Protein AF-K1ZWP8-F1 (afdb_monomer)

Radius of gyration: 35.49 Å; Cα contacts (8 Å, |Δi|>4): 619; chains: 1; bounding box: 58×88×96 Å

pLDDT: mean 84.74, std 12.47, range [43.47, 98.19]

Nearest PDB structures (foldseek):
  3frn-assembly1_A  TM=2.840E-01  e=8.478E-13  Thermotoga maritima
  3tee-assembly1_A  TM=3.513E-01  e=2.555E-09  Salmonella enterica subsp. enterica serovar Typhimurium
  3vki-assembly1_A  TM=3.046E-01  e=4.201E-10  Salmonella enterica subsp. enterica serovar Typhimurium
  6iwd-assembly1_A-2  TM=8.336E-01  e=4.614E-01  Homo sapiens
  7xc0-assembly1_A  TM=8.499E-01  e=2.000E+00  Homo sapiens

Mean predicted aligned error: 14.15 Å

Secondary structure (DSSP, 8-state):
--HHHHHHHHHHHHHHHHTT-S----EEEEB-SEEEEBTTBEEHHHHB-SSSS-HHHHHHHTT-EETTHHHHSEE-HHHHHHHHHHTT--GGGEEEE-STTPPEEEEE-TTHHHHHHHHHHHHHHHTT--EEEEEE-HHHHHT----TT-EEEEEEEEEETTEEEEEEEEEETTTTEEEEEEEEEEEEEEEEEEEESS-B-TTPEE-STTEEEEEEE--TT--B--SSGGGSSS-EEE-S-B-TT-B-BGGGEE----PPTT-EEEEEEEETTEEEEEEEEEEEEEGGGTEEEEEETTT--EEEEEEEETTEEEEP-

Structure (mmCIF, N/CA/C/O backbone):
data_AF-K1ZWP8-F1
#
_entry.id   AF-K1ZWP8-F1
#
loop_
_atom_site.group_PDB
_atom_site.id
_atom_site.type_symbol
_atom_site.label_atom_id
_atom_site.label_alt_id
_atom_site.label_comp_id
_atom_site.label_asym_id
_atom_site.label_entity_id
_atom_site.label_seq_id
_atom_site.pdbx_PDB_ins_code
_atom_site.Cartn_x
_atom_site.Cartn_y
_atom_site.Cartn_z
_atom_site.occupancy
_atom_site.B_iso_or_equiv
_atom_site.auth_seq_id
_atom_site.auth_comp_id
_atom_site.auth_asym_id
_atom_site.auth_atom_id
_atom_site.pdbx_PDB_model_num
ATOM 1 N N . MET A 1 1 ? 9.336 -67.482 -49.053 1.00 53.41 1 MET A N 1
ATOM 2 C CA . MET A 1 1 ? 9.125 -66.138 -48.463 1.00 53.41 1 MET A CA 1
ATOM 3 C C . MET A 1 1 ? 8.477 -65.268 -49.528 1.00 53.41 1 MET A C 1
ATOM 5 O O . MET A 1 1 ? 9.063 -65.120 -50.588 1.00 53.41 1 MET A O 1
ATOM 9 N N . SER A 1 2 ? 7.227 -64.837 -49.329 1.00 56.38 2 SER A N 1
ATOM 10 C CA . SER A 1 2 ? 6.428 -64.239 -50.408 1.00 56.38 2 SER A CA 1
ATOM 11 C C . SER A 1 2 ? 6.911 -62.831 -50.770 1.00 56.38 2 SER A C 1
ATOM 13 O O . SER A 1 2 ? 7.280 -62.048 -49.893 1.00 56.38 2 SER A O 1
ATOM 15 N N . SER A 1 3 ? 6.871 -62.507 -52.065 1.00 54.97 3 SER A N 1
ATOM 16 C CA . SER A 1 3 ? 7.304 -61.225 -52.646 1.00 54.97 3 SER A CA 1
ATOM 17 C C . SER A 1 3 ? 6.660 -59.993 -51.993 1.00 54.97 3 SER A C 1
ATOM 19 O O . SER A 1 3 ? 7.246 -58.913 -51.999 1.00 54.97 3 SER A O 1
ATOM 21 N N . ARG A 1 4 ? 5.507 -60.154 -51.329 1.00 62.50 4 ARG A N 1
ATOM 22 C CA . ARG A 1 4 ? 4.854 -59.092 -50.546 1.00 62.50 4 ARG A CA 1
ATOM 23 C C . ARG A 1 4 ? 5.653 -58.641 -49.318 1.00 62.50 4 ARG A C 1
ATOM 25 O O . ARG A 1 4 ? 5.632 -57.454 -49.011 1.00 62.50 4 ARG A O 1
ATOM 32 N N . LYS A 1 5 ? 6.387 -59.536 -48.643 1.00 64.19 5 LYS A N 1
ATOM 33 C CA . LYS A 1 5 ? 7.199 -59.157 -47.468 1.00 64.19 5 LYS A CA 1
ATOM 34 C C . LYS A 1 5 ? 8.481 -58.411 -47.852 1.00 64.19 5 LYS A C 1
ATOM 36 O O . LYS A 1 5 ? 8.962 -57.602 -47.072 1.00 64.19 5 LYS A O 1
ATOM 41 N N . MET A 1 6 ? 9.001 -58.638 -49.060 1.00 64.88 6 MET A N 1
ATOM 42 C CA . MET A 1 6 ? 10.207 -57.963 -49.553 1.00 64.88 6 MET A CA 1
ATOM 43 C C . MET A 1 6 ? 9.910 -56.520 -49.990 1.00 64.88 6 MET A C 1
ATOM 45 O O . MET A 1 6 ? 10.675 -55.616 -49.672 1.00 64.88 6 MET A O 1
ATOM 49 N N . ILE A 1 7 ? 8.753 -56.279 -50.620 1.00 72.06 7 ILE A N 1
ATOM 50 C CA . ILE A 1 7 ? 8.327 -54.930 -51.033 1.00 72.06 7 ILE A CA 1
ATOM 51 C C . ILE A 1 7 ? 8.025 -54.038 -49.818 1.00 72.06 7 ILE A C 1
ATOM 53 O O . ILE A 1 7 ? 8.436 -52.883 -49.804 1.00 72.06 7 ILE A O 1
ATOM 57 N N . GLN A 1 8 ? 7.387 -54.566 -48.763 1.00 67.75 8 GLN A N 1
ATOM 58 C CA . GLN A 1 8 ? 7.142 -53.793 -47.534 1.00 67.75 8 GLN A CA 1
ATOM 59 C C . GLN A 1 8 ? 8.433 -53.417 -46.790 1.00 67.75 8 GLN A C 1
ATOM 61 O O . GLN A 1 8 ? 8.507 -52.334 -46.218 1.00 67.75 8 GLN A O 1
ATOM 66 N N . PHE A 1 9 ? 9.461 -54.271 -46.827 1.00 64.19 9 PHE A N 1
ATOM 67 C CA . PHE A 1 9 ? 10.739 -53.991 -46.166 1.00 64.19 9 PHE A CA 1
ATOM 68 C C . PHE A 1 9 ? 11.556 -52.924 -46.914 1.00 64.19 9 PHE A C 1
ATOM 70 O O . PHE A 1 9 ? 12.138 -52.040 -46.290 1.00 64.19 9 PHE A O 1
ATOM 77 N N . VAL A 1 10 ? 11.532 -52.942 -48.253 1.00 63.25 10 VAL A N 1
ATOM 78 C CA . VAL A 1 10 ? 12.191 -51.916 -49.083 1.00 63.25 10 VAL A CA 1
ATOM 79 C C . VAL A 1 10 ? 11.500 -50.552 -48.948 1.00 63.25 10 VAL A C 1
ATOM 81 O O . VAL A 1 10 ? 12.188 -49.540 -48.854 1.00 63.25 10 VAL A O 1
ATOM 84 N N . LEU A 1 11 ? 10.165 -50.515 -48.838 1.00 55.19 11 LEU A N 1
ATOM 85 C CA 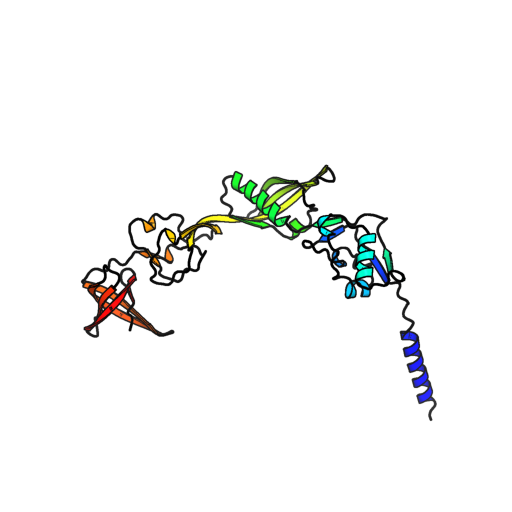. LEU A 1 11 ? 9.407 -49.273 -48.617 1.00 55.19 11 LEU A CA 1
ATOM 86 C C . LEU A 1 11 ? 9.619 -48.679 -47.212 1.00 55.19 11 LEU A C 1
ATOM 88 O O . LEU A 1 11 ? 9.685 -47.460 -47.066 1.00 55.19 11 LEU A O 1
ATOM 92 N N . MET A 1 12 ? 9.783 -49.513 -46.177 1.00 54.09 12 MET A N 1
ATOM 93 C CA . MET A 1 12 ? 10.138 -49.028 -44.835 1.00 54.09 12 MET A CA 1
ATOM 94 C C . MET A 1 12 ? 11.553 -48.445 -44.791 1.00 54.09 12 MET A C 1
ATOM 96 O O . MET A 1 12 ? 11.761 -47.390 -44.195 1.00 54.09 12 MET A O 1
ATOM 100 N N . ILE A 1 13 ? 12.522 -49.094 -45.444 1.00 54.53 13 ILE A N 1
ATOM 101 C CA . ILE A 1 13 ? 13.905 -48.603 -45.476 1.00 54.53 13 ILE A CA 1
ATOM 102 C C . ILE A 1 13 ? 14.013 -47.330 -46.328 1.00 54.53 13 ILE A C 1
ATOM 104 O O . ILE A 1 13 ? 14.728 -46.411 -45.933 1.00 54.53 13 ILE A O 1
ATOM 108 N N . SER A 1 14 ? 13.248 -47.194 -47.421 1.00 50.34 14 SER A N 1
ATOM 109 C CA . SER A 1 14 ? 13.228 -45.940 -48.189 1.00 50.34 14 SER A CA 1
ATOM 110 C C . SER A 1 14 ? 12.611 -44.775 -47.408 1.00 50.34 14 SER A C 1
ATOM 112 O O . SER A 1 14 ? 13.095 -43.654 -47.527 1.00 50.34 14 SER A O 1
ATOM 114 N N . CYS A 1 15 ? 11.607 -45.016 -46.554 1.00 46.59 15 CYS A N 1
ATOM 115 C CA . CYS A 1 15 ? 11.062 -43.973 -45.676 1.00 46.59 15 CYS A CA 1
ATOM 116 C C . CYS A 1 15 ? 12.040 -43.549 -44.567 1.00 46.59 15 CYS A C 1
ATOM 118 O O . CYS A 1 15 ? 12.092 -42.369 -44.233 1.00 46.59 15 CYS A O 1
ATOM 120 N N . ILE A 1 16 ? 12.850 -44.465 -44.024 1.00 50.25 16 ILE A N 1
ATOM 121 C CA . ILE A 1 16 ? 13.831 -44.132 -42.973 1.00 50.25 16 ILE A CA 1
ATOM 122 C C . ILE A 1 16 ? 15.037 -43.369 -43.555 1.00 50.25 16 ILE A C 1
ATOM 124 O O . ILE A 1 16 ? 15.552 -42.448 -42.917 1.00 50.25 16 ILE A O 1
ATOM 128 N N . VAL A 1 17 ? 15.442 -43.682 -44.791 1.00 48.25 17 VAL A N 1
ATOM 129 C CA . VAL A 1 17 ? 16.557 -43.001 -45.478 1.00 48.25 17 VAL A CA 1
ATOM 130 C C . VAL A 1 17 ? 16.138 -41.648 -46.074 1.00 48.25 17 VAL A C 1
ATOM 132 O O . VAL A 1 17 ?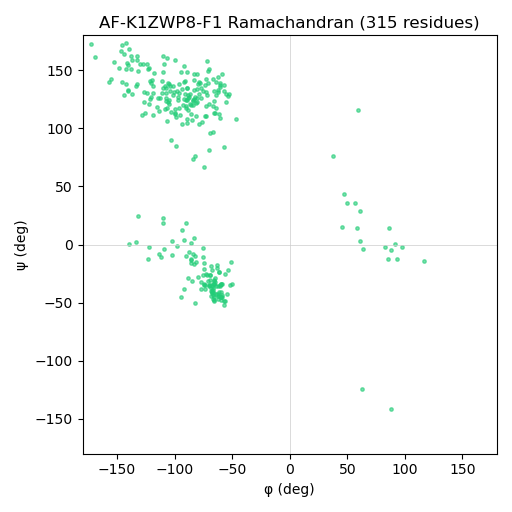 16.955 -40.736 -46.139 1.00 48.25 17 VAL A O 1
ATOM 135 N N . TRP A 1 18 ? 14.867 -41.448 -46.441 1.00 43.84 18 TRP A N 1
ATOM 136 C CA . TRP A 1 18 ? 14.380 -40.130 -46.887 1.00 43.84 18 TRP A CA 1
ATOM 137 C C . TRP A 1 18 ? 13.997 -39.177 -45.747 1.00 43.84 18 TRP A C 1
ATOM 139 O O . TRP A 1 18 ? 13.961 -37.969 -45.966 1.00 43.84 18 TRP A O 1
ATOM 149 N N . CYS A 1 19 ? 13.797 -39.664 -44.518 1.00 44.19 19 CYS A N 1
ATOM 150 C CA . CYS A 1 19 ? 13.570 -38.787 -43.362 1.00 44.19 19 CYS A CA 1
ATOM 151 C C . CYS A 1 19 ? 14.862 -38.220 -42.743 1.00 44.19 19 CYS A C 1
ATOM 153 O O . CYS A 1 19 ? 14.786 -37.326 -41.907 1.00 44.19 19 CYS A O 1
ATOM 155 N N . SER A 1 20 ? 16.041 -38.706 -43.145 1.00 43.47 20 SER A N 1
ATOM 156 C CA . SER A 1 20 ? 17.347 -38.267 -42.616 1.00 43.47 20 SER A CA 1
ATOM 157 C C . SER A 1 20 ? 18.111 -37.306 -43.543 1.00 43.47 20 SER A C 1
ATOM 159 O O . SER A 1 20 ? 19.201 -36.860 -43.199 1.00 43.47 20 SER A O 1
ATOM 161 N N . LEU A 1 21 ? 17.512 -36.920 -44.677 1.00 44.28 21 LEU A N 1
ATOM 162 C CA . LEU A 1 21 ? 17.997 -35.865 -45.584 1.00 44.28 21 LEU A CA 1
ATOM 163 C C . LEU A 1 21 ? 17.112 -34.609 -45.563 1.00 44.28 21 LEU A C 1
ATOM 165 O O . LEU A 1 21 ? 17.191 -33.770 -46.461 1.00 44.28 21 LEU A O 1
ATOM 169 N N . ALA A 1 22 ? 16.293 -34.448 -44.519 1.00 46.47 22 ALA A N 1
ATOM 170 C CA . ALA A 1 22 ? 15.676 -33.171 -44.195 1.00 46.47 22 ALA A CA 1
ATOM 171 C C . ALA A 1 22 ? 16.763 -32.220 -43.677 1.00 46.47 22 ALA A C 1
ATOM 173 O O . ALA A 1 22 ? 16.923 -32.052 -42.477 1.00 46.47 22 ALA A O 1
ATOM 174 N N . SER A 1 23 ? 17.482 -31.634 -44.638 1.00 49.44 23 SER A N 1
ATOM 175 C CA . SER A 1 23 ? 18.201 -30.372 -44.554 1.00 49.44 23 SER A CA 1
ATOM 176 C C . SER A 1 23 ? 19.277 -30.300 -43.466 1.00 49.44 23 SER A C 1
ATOM 178 O O . SER A 1 23 ? 19.004 -30.263 -42.267 1.00 49.44 23 SER A O 1
ATOM 180 N N . ALA A 1 24 ? 20.531 -30.155 -43.897 1.00 50.88 24 ALA A N 1
ATOM 181 C CA . ALA A 1 24 ? 21.453 -29.304 -43.159 1.00 50.88 24 ALA A CA 1
ATOM 182 C C . ALA A 1 24 ? 20.793 -27.915 -43.103 1.00 50.88 24 ALA A C 1
ATOM 184 O O . ALA A 1 24 ? 20.954 -27.101 -44.007 1.00 50.88 24 ALA A O 1
ATOM 185 N N . ASN A 1 25 ? 19.901 -27.733 -42.127 1.00 61.00 25 ASN A N 1
ATOM 186 C CA . ASN A 1 25 ? 19.128 -26.525 -41.935 1.00 61.00 25 ASN A CA 1
ATOM 187 C C . ASN A 1 25 ? 20.133 -25.477 -41.497 1.00 61.00 25 ASN A C 1
ATOM 189 O O . ASN A 1 25 ? 20.486 -25.421 -40.317 1.00 61.00 25 ASN A O 1
ATOM 193 N N . ASP A 1 26 ? 20.611 -24.691 -42.460 1.00 71.75 26 ASP A N 1
ATOM 194 C CA . ASP A 1 26 ? 21.327 -23.456 -42.191 1.00 71.75 26 ASP A CA 1
ATOM 195 C C . ASP A 1 26 ? 20.520 -22.703 -41.135 1.00 71.75 26 ASP A C 1
ATOM 197 O O . ASP A 1 26 ? 19.397 -22.251 -41.379 1.00 71.75 26 ASP A O 1
ATOM 201 N N . SER A 1 27 ? 21.055 -22.658 -39.919 1.00 85.06 27 SER A N 1
ATOM 202 C CA . SER A 1 27 ? 20.358 -22.065 -38.792 1.00 85.06 27 SER A CA 1
ATOM 203 C C . SER A 1 27 ? 20.414 -20.563 -39.001 1.00 85.06 27 SER A C 1
ATOM 205 O O . SER A 1 27 ? 21.481 -19.957 -38.960 1.00 85.06 27 SER A O 1
ATOM 207 N N . TYR A 1 28 ? 19.274 -19.952 -39.293 1.00 89.88 28 TYR A N 1
ATOM 208 C CA . TYR A 1 28 ? 19.189 -18.523 -39.566 1.00 89.88 28 TYR A CA 1
ATOM 209 C C . TYR A 1 28 ? 18.664 -17.774 -38.343 1.00 89.88 28 TYR A C 1
ATOM 211 O O . TYR A 1 28 ? 17.707 -18.199 -37.690 1.00 89.88 28 TYR A O 1
ATOM 219 N N . MET A 1 29 ? 19.297 -16.644 -38.039 1.00 90.38 29 MET A N 1
ATOM 220 C CA . MET A 1 29 ? 18.927 -15.761 -36.936 1.00 90.38 29 MET A CA 1
ATOM 221 C C . MET A 1 29 ? 18.715 -14.356 -37.466 1.00 90.38 29 MET A C 1
ATOM 223 O O . MET A 1 29 ? 19.676 -13.714 -37.883 1.00 90.38 29 MET A O 1
ATOM 227 N N . ALA A 1 30 ? 17.476 -13.875 -37.425 1.00 91.25 30 ALA A N 1
ATOM 228 C CA . ALA A 1 30 ? 17.153 -12.501 -37.774 1.00 91.25 30 ALA A CA 1
ATOM 229 C C . ALA A 1 30 ? 17.037 -11.644 -36.514 1.00 91.25 30 ALA A C 1
ATOM 231 O O . ALA A 1 30 ? 16.380 -12.016 -35.538 1.00 91.25 30 ALA A O 1
ATOM 232 N N . LEU A 1 31 ? 17.697 -10.489 -36.537 1.00 89.00 31 LEU A N 1
ATOM 233 C CA . LEU A 1 31 ? 17.708 -9.541 -35.429 1.00 89.00 31 LEU A CA 1
ATOM 234 C C . LEU A 1 31 ? 16.819 -8.338 -35.743 1.00 89.00 31 LEU A C 1
ATOM 236 O O . LEU A 1 31 ? 16.851 -7.793 -36.846 1.00 89.00 31 LEU A O 1
ATOM 240 N N . LYS A 1 32 ? 16.056 -7.896 -34.745 1.00 87.06 32 LYS A N 1
ATOM 241 C CA . LYS A 1 32 ? 15.335 -6.621 -34.776 1.00 87.06 32 LYS A CA 1
ATOM 242 C C . LYS A 1 32 ? 16.321 -5.460 -34.647 1.00 87.06 32 LYS A C 1
ATOM 244 O O . LYS A 1 32 ? 17.399 -5.600 -34.076 1.00 87.06 32 LYS A O 1
ATOM 249 N N . THR A 1 33 ? 15.912 -4.280 -35.100 1.00 79.62 33 THR A N 1
ATOM 250 C CA . THR A 1 33 ? 16.655 -3.023 -34.890 1.00 79.62 33 THR A CA 1
ATOM 251 C C . THR A 1 33 ? 16.545 -2.491 -33.455 1.00 79.62 33 THR A C 1
ATOM 253 O O . THR A 1 33 ? 17.346 -1.653 -33.044 1.00 79.62 33 THR A O 1
ATOM 256 N N . ALA A 1 34 ? 15.582 -2.986 -32.671 1.00 77.69 34 ALA A N 1
ATOM 257 C CA . ALA A 1 34 ? 15.419 -2.661 -31.259 1.00 77.69 34 ALA A CA 1
ATOM 258 C C . ALA A 1 34 ? 14.833 -3.839 -30.463 1.00 77.69 34 ALA A C 1
ATOM 260 O O . ALA A 1 34 ? 14.069 -4.643 -31.004 1.00 77.69 34 ALA A O 1
ATOM 261 N N . GLY A 1 35 ? 15.157 -3.910 -29.171 1.00 74.50 35 GLY A N 1
ATOM 262 C CA . GLY A 1 35 ? 14.551 -4.844 -28.219 1.00 74.50 35 GLY A CA 1
ATOM 263 C C . GLY A 1 35 ? 14.322 -4.204 -26.855 1.00 74.50 35 GLY A C 1
ATOM 264 O O . GLY A 1 35 ? 14.976 -3.229 -26.488 1.00 74.50 35 GLY A O 1
ATOM 265 N N . ALA A 1 36 ? 13.371 -4.748 -26.100 1.00 73.00 36 ALA A N 1
ATOM 266 C CA . ALA A 1 36 ? 13.049 -4.275 -24.759 1.00 73.00 36 ALA A CA 1
ATOM 267 C C . ALA A 1 36 ? 13.757 -5.146 -23.716 1.00 73.00 36 ALA A C 1
ATOM 269 O O . ALA A 1 36 ? 13.578 -6.362 -23.710 1.00 73.00 36 ALA A O 1
ATOM 270 N N . ALA A 1 37 ? 14.539 -4.534 -22.827 1.00 75.38 37 ALA A N 1
ATOM 27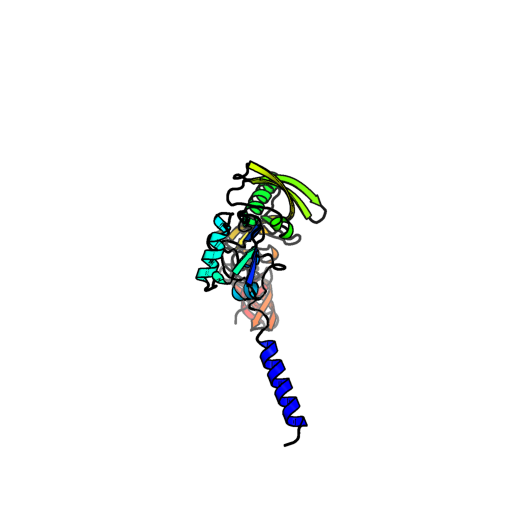1 C CA . ALA A 1 37 ? 15.145 -5.239 -21.701 1.00 75.38 37 ALA A CA 1
ATOM 272 C C . ALA A 1 37 ? 14.251 -5.157 -20.462 1.00 75.38 37 ALA A C 1
ATOM 274 O O . ALA A 1 37 ? 13.719 -4.094 -20.127 1.00 75.38 37 ALA A O 1
ATOM 275 N N . SER A 1 38 ? 14.155 -6.266 -19.728 1.00 64.69 38 SER A N 1
ATOM 276 C CA . SER A 1 38 ? 13.532 -6.310 -18.406 1.00 64.69 38 SER A CA 1
ATOM 277 C C . SER A 1 38 ? 14.622 -6.246 -17.336 1.00 64.69 38 SER A C 1
ATOM 279 O O . SER A 1 38 ? 15.085 -7.263 -16.817 1.00 64.69 38 SER A O 1
ATOM 281 N N . GLY A 1 39 ? 15.039 -5.031 -16.995 1.00 67.38 39 GLY A N 1
ATOM 282 C CA . GLY A 1 39 ? 16.100 -4.801 -16.015 1.00 67.38 39 GLY A CA 1
ATOM 283 C C . GLY A 1 39 ? 17.491 -4.800 -16.603 1.00 67.38 39 GLY A C 1
ATOM 284 O O . GLY A 1 39 ? 17.704 -4.269 -17.686 1.00 67.38 39 GLY A O 1
ATOM 285 N N . ASP A 1 40 ? 18.439 -5.377 -15.865 1.00 68.75 40 ASP A N 1
ATOM 286 C CA . ASP A 1 40 ? 19.803 -5.603 -16.356 1.00 68.75 40 ASP A CA 1
ATOM 287 C C . ASP A 1 40 ? 19.871 -6.780 -17.351 1.00 68.75 40 ASP A C 1
ATOM 289 O O . ASP A 1 40 ? 20.885 -6.961 -18.025 1.00 68.75 40 ASP A O 1
ATOM 293 N N . ASN A 1 41 ? 18.790 -7.562 -17.459 1.00 74.94 41 ASN A N 1
ATOM 294 C CA . ASN A 1 41 ? 18.699 -8.728 -18.325 1.00 74.94 41 ASN A CA 1
ATOM 295 C C . ASN A 1 41 ? 17.950 -8.377 -19.611 1.00 74.94 41 ASN A C 1
ATOM 297 O O . ASN A 1 41 ? 16.757 -8.065 -19.593 1.00 74.94 41 ASN A O 1
ATOM 301 N N . LEU A 1 42 ? 18.651 -8.484 -20.734 1.00 84.69 42 LEU A N 1
ATOM 302 C CA . LEU A 1 42 ? 18.030 -8.578 -22.045 1.00 84.69 42 LEU A CA 1
ATOM 303 C C . LEU A 1 42 ? 18.134 -10.025 -22.505 1.00 84.69 42 LEU A C 1
ATOM 305 O O . LEU A 1 42 ? 19.246 -10.542 -22.627 1.00 84.69 42 LEU A O 1
ATOM 309 N N . LEU A 1 43 ? 17.005 -10.675 -22.768 1.00 91.12 43 LEU A N 1
ATOM 310 C CA . LEU A 1 43 ? 17.029 -12.030 -23.298 1.00 91.12 43 LEU A CA 1
ATOM 311 C C . LEU A 1 43 ? 17.211 -11.973 -24.810 1.00 91.12 43 LEU A C 1
ATOM 313 O O . LEU A 1 43 ? 16.701 -11.077 -25.480 1.00 91.12 43 LEU A O 1
ATOM 317 N N . LEU A 1 44 ? 17.905 -12.962 -25.369 1.00 91.00 44 LEU A N 1
ATOM 318 C CA . LEU A 1 44 ? 18.119 -13.028 -26.810 1.00 91.00 44 LEU A CA 1
ATOM 319 C C . LEU A 1 44 ? 16.789 -12.979 -27.579 1.00 91.00 44 LEU A C 1
ATOM 321 O O . LEU A 1 44 ? 16.671 -12.225 -28.538 1.00 91.00 44 LEU A O 1
ATOM 325 N N . LYS A 1 45 ? 15.755 -13.696 -27.119 1.00 91.56 45 LYS A N 1
ATOM 326 C CA . LYS A 1 45 ? 14.417 -13.678 -27.743 1.00 91.56 45 LYS A CA 1
ATOM 327 C C . LYS A 1 45 ? 13.797 -12.278 -27.853 1.00 91.56 45 LYS A C 1
ATOM 329 O O . LYS A 1 45 ? 12.974 -12.065 -28.739 1.00 91.56 45 LYS A O 1
ATOM 334 N N . ASP A 1 46 ? 14.192 -11.339 -26.993 1.00 87.81 46 ASP A N 1
ATOM 335 C CA . ASP A 1 46 ? 13.631 -9.986 -26.959 1.00 87.81 46 ASP A CA 1
ATOM 336 C C . ASP A 1 46 ? 14.144 -9.129 -28.132 1.00 87.81 46 ASP A C 1
ATOM 338 O O . ASP A 1 46 ? 13.485 -8.168 -28.531 1.00 87.81 46 ASP A O 1
ATOM 342 N N . ILE A 1 47 ? 15.282 -9.508 -28.731 1.00 89.06 47 ILE A N 1
ATOM 343 C CA . ILE A 1 47 ? 15.871 -8.871 -29.923 1.00 89.06 47 ILE A CA 1
ATOM 344 C C . ILE A 1 47 ? 15.775 -9.727 -31.192 1.00 89.06 47 ILE A C 1
ATOM 346 O O . ILE A 1 47 ? 16.161 -9.265 -32.263 1.00 89.06 47 ILE A O 1
ATOM 350 N N . LEU A 1 48 ? 15.255 -10.954 -31.105 1.00 90.38 48 LEU A N 1
ATOM 351 C CA . LEU A 1 48 ? 15.027 -11.800 -32.276 1.00 90.38 48 LEU A CA 1
ATOM 352 C C . LEU A 1 48 ? 13.758 -11.381 -33.022 1.00 90.38 48 LEU A C 1
ATOM 354 O O . LEU A 1 48 ? 12.716 -11.099 -32.416 1.00 90.38 48 LEU A O 1
ATOM 358 N N . ASP A 1 49 ? 13.831 -11.403 -34.348 1.00 89.50 49 ASP A N 1
ATOM 359 C CA . ASP A 1 49 ? 12.655 -11.487 -35.203 1.00 89.50 49 ASP A CA 1
ATOM 360 C C . ASP A 1 49 ? 12.185 -12.947 -35.220 1.00 89.50 49 ASP A C 1
ATOM 362 O O . ASP A 1 49 ? 12.818 -13.815 -35.820 1.00 89.50 49 ASP A O 1
ATOM 366 N N . LEU A 1 50 ? 11.107 -13.226 -34.484 1.00 87.25 50 LEU A N 1
ATOM 367 C CA . LEU A 1 50 ? 10.618 -14.584 -34.242 1.00 87.25 50 LEU A CA 1
ATOM 368 C C . LEU A 1 50 ? 10.043 -15.240 -35.502 1.00 87.25 50 LEU A C 1
ATOM 370 O O . LEU A 1 50 ? 10.049 -16.464 -35.589 1.00 87.25 50 LEU A O 1
ATOM 374 N N . GLU A 1 51 ? 9.561 -14.447 -36.461 1.00 86.62 51 GLU A N 1
ATOM 375 C CA . GLU A 1 51 ? 9.010 -14.956 -37.723 1.00 86.62 51 GLU A CA 1
ATOM 376 C C . GLU A 1 51 ? 10.133 -15.371 -38.679 1.00 86.62 51 GLU A C 1
ATOM 378 O O . GLU A 1 51 ? 10.006 -16.346 -39.419 1.00 86.62 51 GLU A O 1
ATOM 383 N N . ASN A 1 52 ? 11.269 -14.673 -38.596 1.00 88.31 52 ASN A N 1
ATOM 384 C CA . ASN A 1 52 ? 12.434 -14.869 -39.455 1.00 88.31 52 ASN A CA 1
ATOM 385 C C . ASN A 1 52 ? 13.632 -15.481 -38.716 1.00 88.31 52 ASN A C 1
ATOM 387 O O . ASN A 1 52 ? 14.763 -15.347 -39.173 1.00 88.31 52 ASN A O 1
ATOM 391 N N . THR A 1 53 ? 13.417 -16.179 -37.598 1.00 89.12 53 THR A N 1
ATOM 392 C CA . THR A 1 53 ? 14.470 -16.916 -36.879 1.00 89.12 53 THR A CA 1
ATOM 393 C C . THR A 1 53 ? 14.125 -18.396 -36.776 1.00 89.12 53 THR A C 1
ATOM 395 O O . THR A 1 53 ? 12.982 -18.770 -36.525 1.00 89.12 53 THR A O 1
ATOM 398 N N . SER A 1 54 ? 15.131 -19.256 -36.939 1.00 92.69 54 SER A N 1
ATOM 399 C CA . SER A 1 54 ? 14.980 -20.706 -36.804 1.00 92.69 54 SER A CA 1
ATOM 400 C C . SER A 1 54 ? 14.428 -21.094 -35.425 1.00 92.69 54 SER A C 1
ATOM 402 O O . SER A 1 54 ? 14.940 -20.662 -34.389 1.00 92.69 54 SER A O 1
ATOM 404 N N . ALA A 1 55 ? 13.418 -21.967 -35.393 1.00 90.50 55 ALA A N 1
ATOM 405 C CA . ALA A 1 55 ? 12.755 -22.381 -34.152 1.00 90.50 55 ALA A CA 1
ATOM 406 C C . ALA A 1 55 ? 13.716 -23.033 -33.138 1.00 90.50 55 ALA A C 1
ATOM 408 O O . ALA A 1 55 ? 13.576 -22.825 -31.931 1.00 90.50 55 ALA A O 1
ATOM 409 N N . ASP A 1 56 ? 14.725 -23.771 -33.614 1.00 89.94 56 ASP A N 1
ATOM 410 C CA . ASP A 1 56 ? 15.744 -24.389 -32.758 1.00 89.94 56 ASP A CA 1
ATOM 411 C C . ASP A 1 56 ? 16.596 -23.346 -32.023 1.00 89.94 56 ASP A C 1
ATOM 413 O O . ASP A 1 56 ? 16.919 -23.528 -30.848 1.00 89.94 56 ASP A O 1
ATOM 417 N N . ILE A 1 57 ? 16.889 -22.215 -32.672 1.00 90.19 57 ILE A N 1
ATOM 418 C CA . ILE A 1 57 ? 17.595 -21.093 -32.048 1.00 90.19 57 ILE A CA 1
ATOM 419 C C . ILE A 1 57 ? 16.737 -20.487 -30.939 1.00 90.19 57 ILE A C 1
ATOM 421 O O . ILE A 1 57 ? 17.211 -20.308 -29.817 1.00 90.19 57 ILE A O 1
ATOM 425 N N . ILE A 1 58 ? 15.464 -20.204 -31.226 1.00 89.94 58 ILE A N 1
ATOM 426 C CA . ILE A 1 58 ? 14.541 -19.616 -30.246 1.00 89.94 58 ILE A CA 1
ATOM 427 C C . ILE A 1 58 ? 14.411 -20.540 -29.028 1.00 89.94 58 ILE A C 1
ATOM 429 O O . ILE A 1 58 ? 14.510 -20.078 -27.890 1.00 89.94 58 ILE A O 1
ATOM 433 N N . ARG A 1 59 ? 14.240 -21.849 -29.255 1.00 92.19 59 ARG A N 1
ATOM 434 C CA . ARG A 1 59 ? 14.057 -22.839 -28.186 1.00 92.19 59 ARG A CA 1
ATOM 435 C C . ARG A 1 59 ? 15.305 -23.012 -27.323 1.00 92.19 59 ARG A C 1
ATOM 437 O O . ARG A 1 59 ? 15.188 -23.036 -26.101 1.00 92.19 59 ARG A O 1
ATOM 444 N N . ASN A 1 60 ? 16.475 -23.145 -27.944 1.00 93.00 60 ASN A N 1
ATOM 445 C CA . ASN A 1 60 ? 17.699 -23.515 -27.233 1.00 93.00 60 ASN A CA 1
ATOM 446 C C . ASN A 1 60 ? 18.457 -22.295 -26.682 1.00 93.00 60 ASN A C 1
ATOM 448 O O . ASN A 1 60 ? 19.127 -22.403 -25.659 1.00 93.00 60 ASN A O 1
ATOM 452 N N . PHE A 1 61 ? 18.337 -21.135 -27.335 1.00 93.00 61 PHE A N 1
ATOM 453 C CA . PHE A 1 61 ? 19.153 -19.950 -27.047 1.00 93.00 61 PHE A CA 1
ATOM 454 C C . PHE A 1 61 ? 18.325 -18.705 -26.697 1.00 93.00 61 PHE A C 1
ATOM 456 O O . PHE A 1 61 ? 18.869 -17.737 -26.169 1.00 93.00 61 PHE A O 1
ATOM 463 N N . GLY A 1 62 ? 17.005 -18.708 -26.915 1.00 89.75 62 GLY A N 1
ATOM 464 C CA . GLY A 1 62 ? 16.157 -17.529 -26.700 1.00 89.75 62 GLY A CA 1
ATOM 465 C C . GLY A 1 62 ? 16.124 -17.005 -25.257 1.00 89.75 62 GLY A C 1
ATOM 466 O O . GLY A 1 62 ? 15.866 -15.822 -25.051 1.00 89.75 62 GLY A O 1
ATOM 467 N N . GLN A 1 63 ? 16.410 -17.848 -24.260 1.00 92.56 63 GLN A N 1
ATOM 468 C CA . GLN A 1 63 ? 16.442 -17.459 -22.838 1.00 92.56 63 GLN A CA 1
ATOM 469 C C . GLN A 1 63 ? 17.829 -17.015 -22.354 1.00 92.56 63 GLN A C 1
ATOM 471 O O . GLN A 1 63 ? 18.013 -16.768 -21.163 1.00 92.56 63 GLN A O 1
ATOM 476 N N . ILE A 1 64 ? 18.821 -16.936 -23.241 1.00 91.56 64 ILE A N 1
ATOM 477 C CA . ILE A 1 64 ? 20.155 -16.483 -22.855 1.00 91.56 64 ILE A CA 1
ATOM 478 C C . ILE A 1 64 ? 20.114 -14.986 -22.585 1.00 91.56 64 ILE A C 1
ATOM 480 O O . ILE A 1 64 ? 19.656 -14.211 -23.423 1.00 91.56 64 ILE A O 1
ATOM 484 N N . SER A 1 65 ? 20.620 -14.597 -21.416 1.00 89.75 65 SER A N 1
ATOM 485 C CA . SER A 1 65 ? 20.790 -13.193 -21.058 1.00 89.75 65 SER A CA 1
ATOM 486 C C . SER A 1 65 ? 22.038 -12.624 -21.728 1.00 89.75 65 SER A C 1
ATOM 488 O O . SER A 1 65 ? 23.130 -13.192 -21.640 1.00 89.75 65 SER A O 1
ATOM 490 N N . ILE A 1 66 ? 21.876 -11.481 -22.384 1.00 88.00 66 ILE A N 1
ATOM 491 C CA . ILE A 1 66 ? 22.968 -10.680 -22.922 1.00 88.00 66 ILE A CA 1
ATOM 492 C C . ILE A 1 66 ? 23.380 -9.710 -21.811 1.00 88.00 66 ILE A C 1
ATOM 494 O O . ILE A 1 66 ? 22.685 -8.743 -21.499 1.00 88.00 66 ILE A O 1
ATOM 498 N N . ASN A 1 67 ? 24.512 -9.996 -21.170 1.00 77.25 67 ASN A N 1
ATOM 499 C CA . ASN A 1 67 ? 24.997 -9.220 -20.027 1.00 77.25 67 ASN A CA 1
ATOM 500 C C . ASN A 1 67 ? 25.397 -7.792 -20.433 1.00 77.25 67 ASN A C 1
ATOM 502 O O . ASN A 1 67 ? 26.006 -7.591 -21.483 1.00 77.25 67 ASN A O 1
ATOM 506 N N . ASN A 1 68 ? 25.117 -6.806 -19.568 1.00 66.88 68 ASN A N 1
ATOM 507 C CA . ASN A 1 68 ? 25.430 -5.371 -19.742 1.00 66.88 68 ASN A CA 1
ATOM 508 C C . ASN A 1 68 ? 24.781 -4.689 -20.958 1.00 66.88 68 ASN A C 1
ATOM 510 O O . ASN A 1 68 ? 25.000 -3.503 -21.198 1.00 66.88 68 ASN A O 1
ATOM 514 N N . ALA A 1 69 ? 23.964 -5.422 -21.704 1.00 66.38 69 ALA A N 1
ATOM 515 C CA . ALA A 1 69 ? 23.339 -4.974 -22.935 1.00 66.38 69 ALA A CA 1
ATOM 516 C C . ALA A 1 69 ? 22.291 -3.888 -22.661 1.00 66.38 69 ALA A C 1
ATOM 518 O O . ALA A 1 69 ? 22.235 -2.867 -23.340 1.00 66.38 69 ALA A O 1
ATOM 519 N N . ALA A 1 70 ? 21.539 -4.070 -21.574 1.00 60.28 70 ALA A N 1
ATOM 520 C CA . ALA A 1 70 ? 20.585 -3.094 -21.085 1.00 60.28 70 ALA A CA 1
ATOM 521 C C . ALA A 1 70 ? 21.268 -1.776 -20.674 1.00 60.28 70 ALA A C 1
ATOM 523 O O . ALA A 1 70 ? 20.805 -0.708 -21.055 1.00 60.28 70 ALA A O 1
ATOM 524 N N . ARG A 1 71 ? 22.399 -1.832 -19.955 1.00 62.56 71 ARG A N 1
ATOM 525 C CA . ARG A 1 71 ? 23.067 -0.634 -19.404 1.00 62.56 71 ARG A CA 1
ATOM 526 C C . ARG A 1 71 ? 23.631 0.303 -20.465 1.00 62.56 71 ARG A C 1
ATOM 528 O O . ARG A 1 71 ? 23.696 1.504 -20.240 1.00 62.56 71 ARG A O 1
ATOM 535 N N . ASN A 1 72 ? 24.045 -0.244 -21.603 1.00 65.56 72 ASN A N 1
ATOM 536 C CA . ASN A 1 72 ? 24.660 0.541 -22.668 1.00 65.56 72 ASN A CA 1
ATOM 537 C C . ASN A 1 72 ? 23.636 1.081 -23.678 1.00 65.56 72 ASN A C 1
ATOM 539 O O . ASN A 1 72 ? 24.013 1.866 -24.543 1.00 65.56 72 ASN A O 1
ATOM 543 N N . G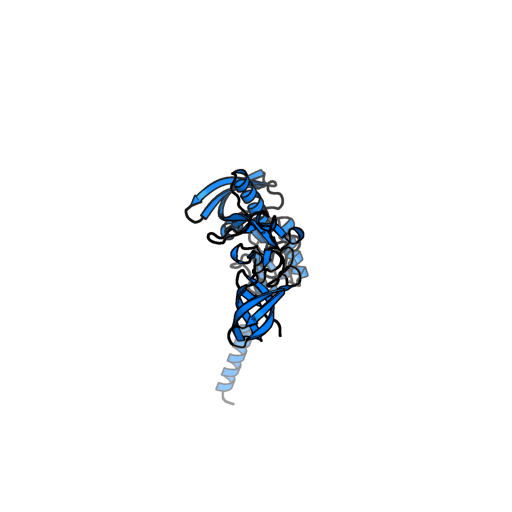LY A 1 73 ? 22.372 0.632 -23.619 1.00 70.56 73 GLY A N 1
ATOM 544 C CA . GLY A 1 73 ? 21.300 1.028 -24.546 1.00 70.56 73 GLY A CA 1
ATOM 545 C C . GLY A 1 73 ? 21.520 0.615 -26.009 1.00 70.56 73 GLY A C 1
ATOM 546 O O . GLY A 1 73 ? 20.653 0.829 -26.853 1.00 70.56 73 GLY A O 1
ATOM 547 N N . ILE A 1 74 ? 22.674 0.025 -26.328 1.00 79.25 74 ILE A N 1
ATOM 548 C CA . ILE A 1 74 ? 23.113 -0.359 -27.666 1.00 79.25 74 ILE A CA 1
ATOM 549 C C . ILE A 1 74 ? 23.826 -1.709 -27.584 1.00 79.25 74 ILE A C 1
ATOM 551 O O . ILE A 1 74 ? 24.721 -1.901 -26.755 1.00 79.25 74 ILE A O 1
ATOM 555 N N . ILE A 1 75 ? 23.464 -2.619 -28.487 1.00 84.06 75 ILE A N 1
ATOM 556 C CA . ILE A 1 75 ? 24.115 -3.913 -28.676 1.00 84.06 75 ILE A CA 1
ATOM 557 C C . ILE A 1 75 ? 24.650 -4.014 -30.085 1.00 84.06 75 ILE A C 1
ATOM 559 O O . ILE A 1 75 ? 23.913 -3.891 -31.063 1.00 84.06 75 ILE A O 1
ATOM 563 N N . ASN A 1 76 ? 25.933 -4.336 -30.175 1.00 86.25 76 ASN A N 1
ATOM 564 C CA . ASN A 1 76 ? 26.539 -4.681 -31.447 1.00 86.25 76 ASN A CA 1
ATOM 565 C C . ASN A 1 76 ? 26.275 -6.160 -31.767 1.00 86.25 76 ASN A C 1
ATOM 567 O O . ASN A 1 76 ? 26.398 -7.001 -30.870 1.00 86.25 76 ASN A O 1
ATOM 571 N N . PRO A 1 77 ? 26.016 -6.521 -33.037 1.00 87.00 77 PRO A N 1
ATOM 572 C CA . PRO A 1 77 ? 25.858 -7.917 -33.451 1.00 87.00 77 PRO A CA 1
ATOM 573 C C . PRO A 1 77 ? 26.994 -8.840 -32.981 1.00 87.00 77 PRO A C 1
ATOM 575 O O . PRO A 1 77 ? 26.762 -9.983 -32.594 1.00 87.00 77 PRO A O 1
ATOM 578 N N . SER A 1 78 ? 28.224 -8.327 -32.908 1.00 87.56 78 SER A N 1
ATOM 579 C CA . SER A 1 78 ? 29.382 -9.062 -32.387 1.00 87.56 78 SER A CA 1
ATOM 580 C C . SER A 1 78 ? 29.2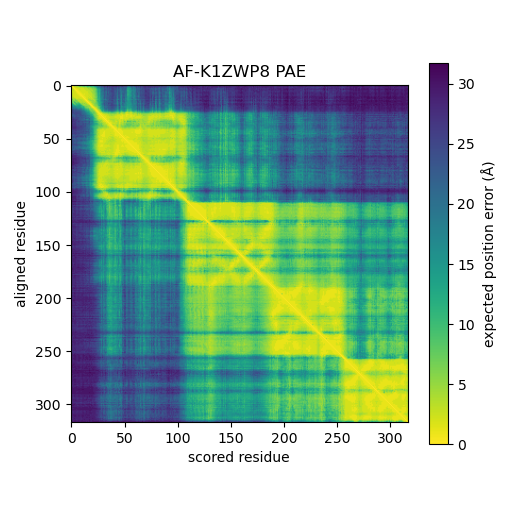27 -9.503 -30.926 1.00 87.56 78 SER A C 1
ATOM 582 O O . SER A 1 78 ? 29.654 -10.601 -30.572 1.00 87.56 78 SER A O 1
ATOM 584 N N . GLN A 1 79 ? 28.581 -8.705 -30.072 1.00 87.19 79 GLN A N 1
ATOM 585 C CA . GLN A 1 79 ? 28.330 -9.072 -28.672 1.00 87.19 79 GLN A CA 1
ATOM 586 C C . GLN A 1 79 ? 27.344 -10.241 -28.570 1.00 87.19 79 GLN A C 1
ATOM 588 O O . GLN A 1 79 ? 27.503 -11.113 -27.711 1.00 87.19 79 GLN A O 1
ATOM 593 N N . ILE A 1 80 ? 26.362 -10.294 -29.472 1.00 89.00 80 ILE A N 1
ATOM 594 C CA . ILE A 1 80 ? 25.390 -11.390 -29.561 1.00 89.00 80 ILE A CA 1
ATOM 595 C C . ILE A 1 80 ? 26.106 -12.675 -29.962 1.00 89.00 80 ILE A C 1
ATOM 597 O O . ILE A 1 80 ? 25.963 -13.686 -29.280 1.00 89.00 80 ILE A O 1
ATOM 601 N N . LEU A 1 81 ? 26.953 -12.614 -30.994 1.00 90.88 81 LEU A N 1
ATOM 602 C CA . LEU A 1 81 ? 27.755 -13.758 -31.439 1.00 90.88 81 LEU A CA 1
ATOM 603 C C . LEU A 1 81 ? 28.668 -14.292 -30.326 1.00 90.88 81 LEU A C 1
ATOM 605 O O . LEU A 1 81 ? 28.717 -15.498 -30.098 1.00 90.88 81 LEU A O 1
ATOM 609 N N . VAL A 1 82 ? 29.337 -13.411 -29.572 1.00 90.75 82 VAL A N 1
ATOM 610 C CA . VAL A 1 82 ? 30.150 -13.817 -28.409 1.00 90.75 82 VAL A CA 1
ATOM 611 C C . VAL A 1 82 ? 29.294 -14.492 -27.338 1.00 90.75 82 VAL A C 1
ATOM 613 O O . VAL A 1 82 ? 29.714 -15.485 -26.742 1.00 90.75 82 VAL A O 1
ATOM 616 N N . THR A 1 83 ? 28.096 -13.968 -27.084 1.00 90.94 83 THR A N 1
ATOM 617 C CA . THR A 1 83 ? 27.175 -14.526 -26.086 1.00 90.94 83 THR A CA 1
ATOM 618 C C . THR A 1 83 ? 26.687 -15.917 -26.504 1.00 90.94 83 THR A C 1
ATOM 620 O O . THR A 1 83 ? 26.681 -16.838 -25.690 1.00 90.94 83 THR A O 1
ATOM 623 N N . LEU A 1 84 ? 26.369 -16.097 -27.786 1.00 91.31 84 LEU A N 1
ATOM 624 C CA . LEU A 1 84 ? 25.961 -17.374 -28.373 1.00 91.31 84 LEU A CA 1
ATOM 625 C C . LEU A 1 84 ? 27.079 -18.417 -28.355 1.00 91.31 84 LEU A C 1
ATOM 627 O O . LEU A 1 84 ? 26.848 -19.548 -27.931 1.00 91.31 84 LEU A O 1
ATOM 631 N N . ALA A 1 85 ? 28.298 -18.031 -28.740 1.00 93.38 85 ALA A N 1
ATOM 632 C CA . ALA A 1 85 ? 29.457 -18.920 -28.682 1.00 93.38 85 ALA A CA 1
ATOM 633 C C . ALA A 1 85 ? 29.732 -19.396 -27.247 1.00 93.38 85 ALA A C 1
ATOM 635 O O . ALA A 1 85 ? 29.994 -20.575 -27.019 1.00 93.38 85 ALA A O 1
ATOM 636 N N . ARG A 1 86 ? 29.609 -18.504 -26.253 1.00 92.94 86 ARG A N 1
ATOM 637 C CA . ARG A 1 86 ? 29.749 -18.862 -24.827 1.00 92.94 86 ARG A CA 1
ATOM 638 C C . ARG A 1 86 ? 28.669 -19.821 -24.339 1.00 92.94 86 ARG A C 1
ATOM 640 O O . ARG A 1 86 ? 28.929 -20.599 -23.428 1.00 92.94 86 ARG A O 1
ATOM 647 N N . ALA A 1 87 ? 27.484 -19.772 -24.936 1.00 91.81 87 ALA A N 1
ATOM 648 C CA . ALA A 1 87 ? 26.405 -20.709 -24.659 1.00 91.81 87 ALA A CA 1
ATOM 649 C C . ALA A 1 87 ? 26.526 -22.032 -25.438 1.00 91.81 87 ALA A C 1
ATOM 651 O O . ALA A 1 87 ? 25.625 -22.864 -25.365 1.00 91.81 87 ALA A O 1
ATOM 652 N N . GLY A 1 88 ? 27.627 -22.237 -26.170 1.00 93.44 88 GLY A N 1
ATOM 653 C CA . GLY A 1 88 ? 27.913 -23.478 -26.886 1.00 93.44 88 GLY A CA 1
ATOM 654 C C . GLY A 1 88 ? 27.317 -23.562 -28.292 1.00 93.44 88 GLY A C 1
ATOM 655 O O . GLY A 1 88 ? 27.276 -24.656 -28.849 1.00 93.44 88 GLY A O 1
ATOM 656 N N . MET A 1 89 ? 26.855 -22.451 -28.881 1.00 90.44 89 MET A N 1
ATOM 657 C CA . MET A 1 89 ? 26.439 -22.436 -30.288 1.00 90.44 89 MET A CA 1
ATOM 658 C C . MET A 1 89 ? 27.659 -22.515 -31.215 1.00 90.44 89 MET A C 1
ATOM 660 O O . MET A 1 89 ? 28.589 -21.717 -31.089 1.00 90.44 89 MET A O 1
ATOM 664 N N . ASP A 1 90 ? 27.618 -23.420 -32.194 1.00 92.00 90 ASP A N 1
ATOM 665 C CA . ASP A 1 90 ? 28.566 -23.422 -33.309 1.00 92.00 90 ASP A CA 1
ATOM 666 C C . ASP A 1 90 ? 28.199 -22.314 -34.306 1.00 92.00 90 ASP A C 1
ATOM 668 O O . ASP A 1 90 ? 27.230 -22.413 -35.060 1.00 92.00 90 ASP A O 1
ATOM 672 N N . LEU A 1 91 ? 28.978 -21.231 -34.295 1.00 90.94 91 LEU A N 1
ATOM 673 C CA . LEU A 1 91 ? 28.732 -20.066 -35.144 1.00 90.94 91 LEU A CA 1
ATOM 674 C C . LEU A 1 91 ? 28.968 -20.342 -36.635 1.00 90.94 91 LEU A C 1
ATOM 676 O O . LEU A 1 91 ? 28.479 -19.576 -37.461 1.00 90.94 91 LEU A O 1
ATOM 680 N N . SER A 1 92 ? 29.694 -21.407 -36.997 1.00 90.50 92 SER A N 1
ATOM 681 C CA . SER A 1 92 ? 29.952 -21.736 -38.406 1.00 90.50 92 SER A CA 1
ATOM 682 C C . SER A 1 92 ? 28.687 -22.158 -39.160 1.00 90.50 92 SER A C 1
ATOM 684 O O . SER A 1 92 ? 28.626 -22.031 -40.380 1.00 90.50 92 SER A O 1
ATOM 686 N N . GLN A 1 93 ? 27.665 -22.603 -38.423 1.00 86.00 93 GLN A N 1
ATOM 687 C CA . GLN A 1 93 ? 26.365 -23.029 -38.947 1.00 86.00 93 GLN A CA 1
ATOM 688 C C . GLN A 1 93 ? 25.290 -21.936 -38.845 1.00 86.00 93 GLN A C 1
ATOM 690 O O . GLN A 1 93 ? 24.144 -22.149 -39.248 1.00 86.00 93 GLN A O 1
ATOM 695 N N . LEU A 1 94 ? 25.639 -20.774 -38.281 1.00 88.69 94 LEU A N 1
ATOM 696 C CA . LEU A 1 94 ? 24.716 -19.674 -38.045 1.00 88.69 94 LEU A CA 1
ATOM 697 C C . LEU A 1 94 ? 24.798 -18.648 -39.177 1.00 88.69 94 LEU A C 1
ATOM 699 O O . LEU A 1 94 ? 25.802 -17.952 -39.336 1.00 88.69 94 LEU A O 1
ATOM 703 N N . LYS A 1 95 ? 23.694 -18.460 -39.900 1.00 90.94 95 LYS A N 1
ATOM 704 C CA . LYS A 1 95 ? 23.526 -17.329 -40.814 1.00 90.94 95 LYS A CA 1
ATOM 705 C C . LYS A 1 95 ? 22.812 -16.188 -40.097 1.00 90.94 95 LYS A C 1
ATOM 707 O O . LYS A 1 95 ? 21.598 -16.223 -39.893 1.00 90.94 95 LYS A O 1
ATOM 712 N N . LEU A 1 96 ? 23.570 -15.164 -39.715 1.00 87.94 96 LEU A N 1
ATOM 713 C CA . LEU A 1 96 ? 23.014 -13.970 -39.087 1.00 87.94 96 LEU A CA 1
ATOM 714 C C . LEU A 1 96 ? 22.430 -13.027 -40.149 1.00 87.94 96 LEU A C 1
ATOM 716 O O . LEU A 1 96 ? 23.130 -12.597 -41.064 1.00 87.94 96 LEU A O 1
ATOM 720 N N . LEU A 1 97 ? 21.150 -12.699 -40.013 1.00 87.75 97 LEU A N 1
ATOM 721 C CA . LEU A 1 97 ? 20.441 -11.717 -40.824 1.00 87.75 97 LEU A CA 1
ATOM 722 C C . LEU A 1 97 ? 20.299 -10.439 -39.993 1.00 87.75 97 LEU A C 1
ATOM 724 O O . LEU A 1 97 ? 19.350 -10.275 -39.224 1.00 87.75 97 LEU A O 1
ATOM 728 N N . THR A 1 98 ? 21.280 -9.547 -40.107 1.00 77.25 98 THR A N 1
ATOM 729 C CA . THR A 1 98 ? 21.223 -8.219 -39.493 1.00 77.25 98 THR A CA 1
ATOM 730 C C . THR A 1 98 ? 20.727 -7.182 -40.496 1.00 77.25 98 THR A C 1
ATOM 732 O O . THR A 1 98 ? 21.174 -7.169 -41.647 1.00 77.25 98 THR A O 1
ATOM 735 N N . PRO A 1 99 ? 19.851 -6.256 -40.082 1.00 65.50 99 PRO A N 1
ATOM 736 C CA . PRO A 1 99 ? 19.608 -5.041 -40.843 1.00 65.50 99 PRO A CA 1
ATOM 737 C C . PRO A 1 99 ? 20.887 -4.179 -40.824 1.00 65.50 99 PRO A C 1
ATOM 739 O O . PRO A 1 99 ? 21.161 -3.490 -39.850 1.00 65.50 99 PRO A O 1
ATOM 742 N N . ALA A 1 100 ? 21.700 -4.293 -41.881 1.00 56.03 100 ALA A N 1
ATOM 743 C CA . ALA A 1 100 ? 22.817 -3.415 -42.266 1.00 56.03 100 ALA A CA 1
ATOM 744 C C . ALA A 1 100 ? 23.669 -2.844 -41.112 1.00 56.03 100 ALA A C 1
ATOM 746 O O . ALA A 1 100 ? 23.507 -1.675 -40.788 1.00 56.03 100 ALA A O 1
ATOM 747 N N . ASP A 1 101 ? 24.556 -3.642 -40.498 1.00 61.69 101 ASP A N 1
ATOM 748 C CA . ASP A 1 101 ? 25.538 -3.228 -39.464 1.00 61.69 101 ASP A CA 1
ATOM 749 C C . ASP A 1 101 ? 25.008 -2.309 -38.340 1.00 61.69 101 ASP A C 1
ATOM 751 O O . ASP A 1 101 ? 25.780 -1.698 -37.596 1.00 61.69 101 ASP A O 1
ATOM 755 N N . ALA A 1 102 ? 23.686 -2.209 -38.191 1.00 66.06 102 ALA A N 1
ATOM 756 C CA . ALA A 1 102 ? 23.074 -1.224 -37.335 1.00 66.06 102 ALA A CA 1
ATOM 757 C C . ALA A 1 102 ? 23.136 -1.724 -35.889 1.00 66.06 102 ALA A C 1
ATOM 759 O O . ALA A 1 102 ? 22.816 -2.890 -35.622 1.00 66.06 102 ALA A O 1
ATOM 760 N N . PRO A 1 103 ? 23.532 -0.864 -34.937 1.00 74.38 103 PRO A N 1
ATOM 761 C CA . PRO A 1 103 ? 23.415 -1.189 -33.527 1.00 74.38 103 PRO A CA 1
ATOM 762 C C . PRO A 1 103 ? 21.957 -1.510 -33.177 1.00 74.38 103 PRO A C 1
ATOM 764 O O . PRO A 1 103 ? 21.040 -0.800 -33.591 1.00 74.38 103 PRO A O 1
ATOM 767 N N . ILE A 1 104 ? 21.738 -2.559 -32.383 1.00 78.25 104 ILE A N 1
ATOM 768 C CA . ILE A 1 104 ? 20.414 -2.859 -31.836 1.00 78.25 104 ILE A CA 1
ATOM 769 C C . ILE A 1 104 ? 20.205 -1.979 -30.617 1.00 78.25 104 ILE A C 1
ATOM 771 O O . ILE A 1 104 ? 20.970 -2.052 -29.654 1.00 78.25 104 ILE A O 1
ATOM 775 N N . HIS A 1 105 ? 19.153 -1.173 -30.635 1.00 75.12 105 HIS A N 1
ATOM 776 C CA . HIS A 1 105 ? 18.823 -0.321 -29.502 1.00 75.12 105 HI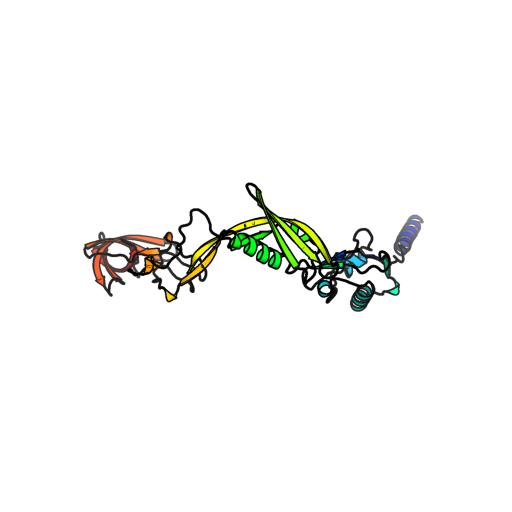S A CA 1
ATOM 777 C C . HIS A 1 105 ? 18.083 -1.113 -28.422 1.00 75.12 105 HIS A C 1
ATOM 779 O O . HIS A 1 105 ? 17.068 -1.760 -28.686 1.00 75.12 105 HIS A O 1
ATOM 785 N N . VAL A 1 106 ? 18.592 -1.058 -27.195 1.00 73.50 106 VAL A N 1
ATOM 786 C CA . VAL A 1 106 ? 17.984 -1.702 -26.032 1.00 73.50 106 VAL A CA 1
ATOM 787 C C . VAL A 1 106 ? 17.218 -0.666 -25.246 1.00 73.50 106 VAL A C 1
ATOM 789 O O . VAL A 1 106 ? 17.802 0.236 -24.651 1.00 73.50 106 VAL A O 1
ATOM 792 N N . ILE A 1 107 ? 15.902 -0.813 -25.216 1.00 65.50 107 ILE A N 1
ATOM 793 C CA . ILE A 1 107 ? 15.039 0.067 -24.442 1.00 65.50 107 ILE A CA 1
ATOM 794 C C . ILE A 1 107 ? 14.974 -0.493 -23.021 1.00 65.50 107 ILE A C 1
ATOM 796 O O . ILE A 1 107 ? 14.424 -1.577 -22.797 1.00 65.50 107 ILE A O 1
ATOM 800 N N . GLN A 1 108 ? 15.551 0.227 -22.056 1.00 63.56 108 GLN A N 1
ATOM 801 C CA . GLN A 1 108 ? 15.407 -0.106 -20.641 1.00 63.56 108 GLN A CA 1
ATOM 802 C C . GLN A 1 108 ? 14.078 0.441 -20.123 1.00 63.56 108 GLN A C 1
ATOM 804 O O . GLN A 1 108 ? 13.917 1.645 -19.934 1.00 63.56 108 GLN A O 1
ATOM 809 N N . SER A 1 109 ? 13.130 -0.443 -19.819 1.00 60.34 109 SER A N 1
ATOM 810 C CA . SER A 1 109 ? 11.927 -0.051 -19.072 1.00 60.34 109 SER A CA 1
ATOM 811 C C . SER A 1 109 ? 12.174 0.010 -17.558 1.00 60.34 109 SER A C 1
ATOM 813 O O . SER A 1 109 ? 11.383 0.601 -16.817 1.00 60.34 109 SER A O 1
ATOM 815 N N . LEU A 1 110 ? 13.277 -0.575 -17.070 1.00 59.66 110 LEU A N 1
ATOM 816 C CA . LEU A 1 110 ? 13.526 -0.693 -15.638 1.00 59.66 110 LEU A CA 1
ATOM 817 C C . LEU A 1 110 ? 13.907 0.659 -15.031 1.00 59.66 110 LEU A C 1
ATOM 819 O O . LEU A 1 110 ? 14.899 1.282 -15.397 1.00 59.66 110 LEU A O 1
ATOM 823 N N . GLY A 1 111 ? 13.089 1.118 -14.089 1.00 74.69 111 GLY A N 1
ATOM 824 C CA . GLY A 1 111 ? 13.253 2.413 -13.433 1.00 74.69 111 GLY A CA 1
ATOM 825 C C . GLY A 1 111 ? 12.618 3.587 -14.182 1.00 74.69 111 GLY A C 1
ATOM 826 O O . GLY A 1 111 ? 12.435 4.633 -13.559 1.00 74.69 111 GLY A O 1
ATOM 827 N N . LEU A 1 112 ? 12.207 3.421 -15.448 1.00 85.94 112 LEU A N 1
ATOM 828 C CA . LEU A 1 112 ? 11.393 4.424 -16.142 1.00 85.94 112 LEU A CA 1
ATOM 829 C C . LEU A 1 112 ? 10.076 4.635 -15.392 1.00 85.94 112 LEU A C 1
ATOM 831 O O . LEU A 1 112 ? 9.728 5.772 -15.096 1.00 85.94 112 LEU A O 1
ATOM 835 N N . GLU A 1 113 ? 9.385 3.553 -15.018 1.00 87.31 113 GLU A N 1
ATOM 836 C CA . GLU A 1 113 ? 8.140 3.645 -14.247 1.00 87.31 113 GLU A CA 1
ATOM 837 C C . GLU A 1 113 ? 8.347 4.417 -12.938 1.00 87.31 113 GLU A C 1
ATOM 839 O O . GLU A 1 113 ? 7.604 5.353 -12.655 1.00 87.31 113 GLU A O 1
ATOM 844 N N . SER A 1 114 ? 9.382 4.079 -12.163 1.00 88.06 114 SER A N 1
ATOM 845 C CA . SER A 1 114 ? 9.675 4.756 -10.895 1.00 88.06 114 SER A CA 1
ATOM 846 C C . SER A 1 114 ? 9.968 6.244 -11.092 1.00 88.06 114 SER A C 1
ATOM 848 O O . SER A 1 114 ? 9.418 7.073 -10.369 1.00 88.06 114 SER A O 1
ATOM 850 N N . LYS A 1 115 ? 10.775 6.602 -12.102 1.00 91.19 115 LYS A N 1
ATOM 851 C CA . LYS A 1 115 ? 11.072 8.007 -12.425 1.00 91.19 115 LYS A CA 1
ATOM 852 C C . LYS A 1 115 ? 9.839 8.755 -12.928 1.00 91.19 115 LYS A C 1
ATOM 854 O O . LYS A 1 115 ? 9.636 9.908 -12.555 1.00 91.19 115 LYS A O 1
ATOM 859 N N . LEU A 1 116 ? 8.999 8.117 -13.745 1.00 93.06 116 LEU A N 1
ATOM 860 C CA . LEU A 1 116 ? 7.728 8.688 -14.191 1.00 93.06 116 LEU A CA 1
ATOM 861 C C . LEU A 1 116 ? 6.801 8.936 -13.002 1.00 93.06 116 LEU A C 1
ATOM 863 O O . LEU A 1 116 ? 6.273 10.039 -12.885 1.00 93.06 116 LEU A O 1
ATOM 867 N N . LYS A 1 117 ? 6.646 7.963 -12.095 1.00 93.12 117 LYS A N 1
ATOM 868 C CA . LYS A 1 117 ? 5.857 8.130 -10.865 1.00 93.12 117 LYS A CA 1
ATOM 869 C C . LYS A 1 117 ? 6.376 9.294 -10.036 1.00 93.12 117 LYS A C 1
ATOM 871 O O . LYS A 1 117 ? 5.588 10.160 -9.677 1.00 93.12 117 LYS A O 1
ATOM 876 N N . GLU A 1 118 ? 7.682 9.361 -9.794 1.00 93.50 118 GLU A N 1
ATOM 877 C CA . GLU A 1 118 ? 8.308 10.454 -9.045 1.00 93.50 118 GLU A CA 1
ATOM 878 C C . GLU A 1 118 ? 8.009 11.823 -9.678 1.00 93.50 118 GLU A C 1
ATOM 880 O O . GLU A 1 118 ? 7.508 12.724 -9.003 1.00 93.50 118 GLU A O 1
ATOM 885 N N . LYS A 1 119 ? 8.254 11.979 -10.986 1.00 94.81 119 LYS A N 1
ATOM 886 C CA . LYS A 1 119 ? 8.044 13.252 -11.695 1.00 94.81 119 LYS A CA 1
ATOM 887 C C . LYS A 1 119 ? 6.570 13.641 -11.786 1.00 94.81 119 LYS A C 1
ATOM 889 O O . LYS A 1 119 ? 6.245 14.815 -11.605 1.00 94.81 119 LYS A O 1
ATOM 894 N N . ILE A 1 120 ? 5.678 12.685 -12.039 1.00 93.75 120 ILE A N 1
ATOM 895 C CA . ILE A 1 120 ? 4.234 12.938 -12.109 1.00 93.75 120 ILE A CA 1
ATOM 896 C C . ILE A 1 120 ? 3.689 13.287 -10.720 1.00 93.75 120 ILE A C 1
ATOM 898 O O . ILE A 1 120 ? 2.951 14.260 -10.595 1.00 93.75 120 ILE A O 1
ATOM 902 N N . LEU A 1 121 ? 4.082 12.568 -9.665 1.00 92.00 121 LEU A N 1
ATOM 903 C CA . LEU A 1 121 ? 3.681 12.896 -8.293 1.00 92.00 121 LEU A CA 1
ATOM 904 C C . LEU A 1 121 ? 4.206 14.270 -7.868 1.00 92.00 121 LEU A C 1
ATOM 906 O O . LEU A 1 121 ? 3.446 15.053 -7.305 1.00 92.00 121 LEU A O 1
ATOM 910 N N . ALA A 1 122 ? 5.459 14.609 -8.188 1.00 92.50 122 ALA A N 1
ATOM 911 C CA . ALA A 1 122 ? 6.003 15.942 -7.930 1.00 92.50 122 ALA A CA 1
ATOM 912 C C . ALA A 1 122 ? 5.193 17.037 -8.648 1.00 92.50 122 ALA A C 1
ATOM 914 O O . ALA A 1 122 ? 4.826 18.037 -8.030 1.00 92.50 122 ALA A O 1
ATOM 915 N N . TYR A 1 123 ? 4.848 16.822 -9.923 1.00 93.25 123 TYR A N 1
ATOM 916 C CA . TYR A 1 123 ? 3.993 17.728 -10.697 1.00 93.25 123 TYR A CA 1
ATOM 917 C C . TYR A 1 123 ? 2.599 17.897 -10.071 1.00 93.25 123 TYR A C 1
ATOM 919 O O . TYR A 1 123 ? 2.093 19.014 -9.948 1.00 93.25 123 TYR A O 1
ATOM 927 N N . LEU A 1 124 ? 1.975 16.794 -9.657 1.00 90.88 124 LEU A N 1
ATOM 928 C CA . LEU A 1 124 ? 0.649 16.793 -9.046 1.00 90.88 124 LEU A CA 1
ATOM 929 C C . LEU A 1 124 ? 0.635 17.479 -7.671 1.00 90.88 124 LEU A C 1
ATOM 931 O O . LEU A 1 124 ? -0.261 18.283 -7.393 1.00 90.88 124 LEU A O 1
ATOM 935 N N . ASN A 1 125 ? 1.634 17.192 -6.835 1.00 87.88 125 ASN A N 1
ATOM 936 C CA . ASN A 1 125 ? 1.758 17.733 -5.482 1.00 87.88 125 ASN A CA 1
ATOM 937 C C . ASN A 1 125 ? 2.124 19.227 -5.496 1.00 87.88 125 ASN A C 1
ATOM 939 O O . ASN A 1 125 ? 1.642 19.977 -4.649 1.00 87.88 125 ASN A O 1
ATOM 943 N N . ALA A 1 126 ? 2.877 19.699 -6.499 1.00 90.62 126 ALA A N 1
ATOM 944 C CA . ALA A 1 126 ? 3.128 21.130 -6.711 1.00 90.62 126 ALA A CA 1
ATOM 945 C C . ALA A 1 126 ? 1.838 21.932 -6.978 1.00 90.62 126 ALA A C 1
ATOM 947 O O . ALA A 1 126 ? 1.782 23.130 -6.710 1.00 90.62 126 ALA A O 1
ATOM 948 N N . LYS A 1 127 ? 0.776 21.269 -7.456 1.00 88.88 127 LYS A N 1
ATOM 949 C CA . LYS A 1 127 ? -0.566 21.848 -7.635 1.00 88.88 127 LYS A CA 1
ATOM 950 C C . LYS A 1 127 ? -1.472 21.686 -6.407 1.00 88.88 127 LYS A C 1
ATOM 952 O O . LYS A 1 127 ? -2.685 21.821 -6.524 1.00 88.88 127 LYS A O 1
ATOM 957 N N . ASN A 1 128 ? -0.886 21.413 -5.240 1.00 79.44 128 ASN A N 1
ATOM 958 C CA . ASN A 1 128 ? -1.565 21.249 -3.952 1.00 79.44 128 ASN A CA 1
ATOM 959 C C . ASN A 1 128 ? -2.589 20.102 -3.909 1.00 79.44 128 ASN A C 1
ATOM 961 O O . ASN A 1 128 ? -3.564 20.140 -3.159 1.00 79.44 128 ASN A O 1
ATOM 965 N N . ASN A 1 129 ? -2.368 19.060 -4.706 1.00 74.44 129 ASN A N 1
ATOM 966 C CA . ASN A 1 129 ? -3.144 17.840 -4.590 1.00 74.44 129 ASN A CA 1
ATOM 967 C C . ASN A 1 129 ? -2.381 16.840 -3.720 1.00 74.44 129 ASN A C 1
ATOM 969 O O . ASN A 1 129 ? -1.207 16.602 -3.958 1.00 74.44 129 ASN A O 1
ATOM 973 N N . GLN A 1 130 ? -3.027 16.247 -2.717 1.00 81.25 130 GLN A N 1
ATOM 974 C CA . GLN A 1 130 ? -2.397 15.269 -1.824 1.00 81.25 130 GLN A CA 1
ATOM 975 C C . GLN A 1 130 ? -2.429 13.871 -2.455 1.00 81.25 130 GLN A C 1
ATOM 977 O O . GLN A 1 130 ? -3.234 13.024 -2.064 1.00 81.25 130 GLN A O 1
ATOM 982 N N . TYR A 1 131 ? -1.595 13.621 -3.464 1.00 85.19 131 TYR A N 1
ATOM 983 C CA . TYR A 1 131 ? -1.481 12.290 -4.062 1.00 85.19 131 TYR A CA 1
ATOM 984 C C . TYR A 1 131 ? -0.347 11.495 -3.411 1.00 85.19 131 TYR A C 1
ATOM 986 O O . TYR A 1 131 ? 0.746 12.009 -3.173 1.00 85.19 131 TYR A O 1
ATOM 994 N N . TYR A 1 132 ? -0.642 10.240 -3.079 1.00 83.06 132 TYR A N 1
ATOM 995 C CA . TYR A 1 132 ? 0.287 9.318 -2.425 1.00 83.06 132 TYR A CA 1
ATOM 996 C C . TYR A 1 132 ? 1.022 8.452 -3.438 1.00 83.06 132 TYR A C 1
ATOM 998 O O . TYR A 1 132 ? 2.229 8.264 -3.340 1.00 83.06 132 TYR A O 1
ATOM 1006 N N . ASP A 1 133 ? 0.274 7.928 -4.400 1.00 86.81 133 ASP A N 1
ATOM 1007 C CA . ASP A 1 133 ? 0.783 6.990 -5.385 1.00 86.81 133 ASP A CA 1
ATOM 1008 C C . ASP A 1 133 ? 0.074 7.212 -6.721 1.00 86.81 133 ASP A C 1
ATOM 1010 O O . ASP A 1 133 ? -0.880 7.990 -6.836 1.00 86.81 133 ASP A O 1
ATOM 1014 N N . LEU A 1 134 ? 0.564 6.546 -7.751 1.00 89.94 134 LEU A N 1
ATOM 1015 C CA . LEU A 1 134 ? 0.079 6.639 -9.110 1.00 89.94 134 LEU A CA 1
ATOM 1016 C C . LEU A 1 134 ? 0.191 5.260 -9.754 1.00 89.94 134 LEU A C 1
ATOM 1018 O O . LEU A 1 134 ? 1.263 4.656 -9.781 1.00 89.94 134 LEU A O 1
ATOM 1022 N N . VAL A 1 135 ? -0.901 4.787 -10.346 1.00 88.19 135 VAL A N 1
ATOM 1023 C CA . VAL A 1 135 ? -0.879 3.583 -11.183 1.00 88.19 135 VAL A CA 1
ATOM 1024 C C . VAL A 1 135 ? -0.814 4.021 -12.640 1.00 88.19 135 VAL A C 1
ATOM 1026 O O . VAL A 1 135 ? -1.781 4.578 -13.156 1.00 88.19 135 VAL A O 1
ATOM 1029 N N . ILE A 1 136 ? 0.325 3.804 -13.297 1.00 89.69 136 ILE A N 1
ATOM 1030 C CA . ILE A 1 136 ? 0.529 4.135 -14.715 1.00 89.69 136 ILE A CA 1
ATOM 1031 C C . ILE A 1 136 ? 0.149 2.918 -15.569 1.00 89.69 136 ILE A C 1
ATOM 1033 O O . ILE A 1 136 ? 0.438 1.783 -15.191 1.00 89.69 136 ILE A O 1
ATOM 1037 N N . ASN A 1 137 ? -0.491 3.136 -16.719 1.00 86.81 137 ASN A N 1
ATOM 1038 C CA . ASN A 1 137 ? -0.762 2.064 -17.675 1.00 86.81 137 ASN A CA 1
ATOM 1039 C C . ASN A 1 137 ? 0.549 1.523 -18.279 1.00 86.81 137 ASN A C 1
ATOM 1041 O O . ASN A 1 137 ? 1.277 2.255 -18.949 1.00 86.81 137 ASN A O 1
ATOM 1045 N N . ALA A 1 138 ? 0.827 0.232 -18.078 1.00 79.25 138 ALA A N 1
ATOM 1046 C CA . ALA A 1 138 ? 2.046 -0.421 -18.557 1.00 79.25 138 ALA A CA 1
ATOM 1047 C C . ALA A 1 138 ? 2.207 -0.360 -20.088 1.00 79.25 138 ALA A C 1
ATOM 1049 O O . ALA A 1 138 ? 3.327 -0.215 -20.583 1.00 79.25 138 ALA A O 1
ATOM 1050 N N . GLU A 1 139 ? 1.103 -0.408 -20.843 1.00 80.19 139 GLU A N 1
ATOM 1051 C CA . GLU A 1 139 ? 1.140 -0.296 -22.307 1.00 80.19 139 GLU A CA 1
ATOM 1052 C C . GLU A 1 139 ? 1.684 1.061 -22.761 1.00 80.19 139 GLU A C 1
ATOM 1054 O O . GLU A 1 139 ? 2.413 1.136 -23.748 1.00 80.19 139 GLU A O 1
ATOM 1059 N N . ASP A 1 140 ? 1.377 2.135 -22.033 1.00 86.06 140 ASP A N 1
ATOM 1060 C CA . ASP A 1 140 ? 1.857 3.473 -22.376 1.00 86.06 140 ASP A CA 1
ATOM 1061 C C . ASP A 1 140 ? 3.349 3.621 -22.051 1.00 86.06 140 ASP A C 1
ATOM 1063 O O . ASP A 1 140 ? 4.082 4.225 -22.830 1.00 86.06 140 ASP A O 1
ATOM 1067 N N . ILE A 1 141 ? 3.829 2.985 -20.973 1.00 83.81 141 ILE A N 1
ATOM 1068 C CA . ILE A 1 141 ? 5.262 2.939 -20.629 1.00 83.81 141 ILE A CA 1
ATOM 1069 C C . ILE A 1 141 ? 6.061 2.194 -21.705 1.00 83.81 141 ILE A C 1
ATOM 1071 O O . ILE A 1 141 ? 7.127 2.657 -22.101 1.00 83.81 141 ILE A O 1
ATOM 1075 N N . SER A 1 142 ? 5.553 1.069 -22.218 1.00 77.62 142 SER A N 1
ATOM 1076 C CA . SER A 1 142 ? 6.271 0.257 -23.218 1.00 77.62 142 SER A CA 1
ATOM 1077 C C . SER A 1 142 ? 6.527 0.963 -24.557 1.00 77.62 142 SER A C 1
ATOM 1079 O O . SER A 1 142 ? 7.421 0.562 -25.299 1.00 77.62 142 SER A O 1
ATOM 1081 N N . LYS A 1 143 ? 5.769 2.023 -24.866 1.00 82.69 143 LYS A N 1
ATOM 1082 C CA . LYS A 1 143 ? 5.909 2.817 -26.100 1.00 82.69 143 LYS A CA 1
ATOM 1083 C C . LYS A 1 143 ? 6.987 3.894 -25.986 1.00 82.69 143 LYS A C 1
ATOM 1085 O O . LYS A 1 143 ? 7.281 4.564 -26.974 1.00 82.69 143 LYS A O 1
ATOM 1090 N N . ILE A 1 144 ? 7.532 4.098 -24.789 1.00 83.31 144 ILE A N 1
ATOM 1091 C CA . ILE A 1 144 ? 8.477 5.167 -24.507 1.00 83.31 144 ILE A CA 1
ATOM 1092 C C . ILE A 1 144 ? 9.909 4.632 -24.638 1.00 83.31 144 ILE A C 1
ATOM 1094 O O . ILE A 1 144 ? 10.346 3.853 -23.788 1.00 83.31 144 ILE A O 1
ATOM 1098 N N . PRO A 1 145 ? 10.679 5.068 -25.652 1.00 80.06 145 PRO A N 1
ATOM 1099 C CA . PRO A 1 145 ? 12.114 4.850 -25.662 1.00 80.06 145 PRO A CA 1
ATOM 1100 C C . PRO A 1 145 ? 12.741 5.649 -24.513 1.00 80.06 145 PRO A C 1
ATOM 1102 O O . PRO A 1 145 ? 12.558 6.863 -24.418 1.00 80.06 145 PRO A O 1
ATOM 1105 N N . TYR A 1 146 ? 13.465 4.964 -23.631 1.00 81.06 146 TYR A N 1
ATOM 1106 C CA . TYR A 1 146 ? 14.117 5.569 -22.476 1.00 81.06 146 TYR A CA 1
ATOM 1107 C C . TYR A 1 146 ? 15.524 5.014 -22.295 1.00 81.06 146 TYR A C 1
ATOM 1109 O O . TYR A 1 146 ? 15.719 3.797 -22.247 1.00 81.06 146 TYR A O 1
ATOM 1117 N N . ASN A 1 147 ? 16.486 5.923 -22.152 1.00 79.50 147 ASN A N 1
ATOM 1118 C CA . ASN A 1 147 ? 17.849 5.618 -21.750 1.00 79.50 147 ASN A CA 1
ATOM 1119 C C . ASN A 1 147 ? 18.112 6.143 -20.338 1.00 79.50 147 ASN A C 1
ATOM 1121 O O . ASN A 1 147 ? 17.595 7.180 -19.908 1.00 79.50 147 ASN A O 1
ATOM 1125 N N . GLN A 1 148 ? 18.977 5.445 -19.605 1.00 75.94 148 GLN A N 1
ATOM 1126 C CA . GLN A 1 148 ? 19.426 5.910 -18.302 1.00 75.94 148 GLN A CA 1
ATOM 1127 C C . GLN A 1 148 ? 20.162 7.254 -18.450 1.00 75.94 148 GLN A C 1
ATOM 1129 O O . GLN A 1 148 ? 21.246 7.320 -19.014 1.00 75.94 148 GLN A O 1
ATOM 1134 N N . GLY A 1 149 ? 19.567 8.323 -17.916 1.00 80.75 149 GLY A N 1
ATOM 1135 C CA . GLY A 1 149 ? 20.106 9.687 -18.001 1.00 80.75 149 GLY A CA 1
ATOM 1136 C C . GLY A 1 149 ? 19.212 10.652 -18.775 1.00 80.75 149 GLY A C 1
ATOM 1137 O O . GLY A 1 149 ? 19.377 11.860 -18.621 1.00 80.75 149 GLY A O 1
ATOM 1138 N N . ASP A 1 150 ? 18.226 10.142 -19.518 1.00 85.38 150 ASP A N 1
ATOM 1139 C CA . ASP A 1 150 ? 17.240 10.992 -20.184 1.00 85.38 150 ASP A CA 1
ATOM 1140 C C . ASP A 1 150 ? 16.455 11.820 -19.159 1.00 85.38 150 ASP A C 1
ATOM 1142 O O . ASP A 1 150 ? 16.074 11.335 -18.079 1.00 85.38 150 ASP A O 1
ATOM 1146 N N . GLU A 1 151 ? 16.213 13.082 -19.509 1.00 91.19 151 GLU A N 1
ATOM 1147 C CA . GLU A 1 151 ? 15.478 14.015 -18.664 1.00 91.19 151 GLU A CA 1
ATOM 1148 C C . GLU A 1 151 ? 13.979 13.896 -18.944 1.00 91.19 151 GLU A C 1
ATOM 1150 O O . GLU A 1 151 ? 13.526 14.001 -20.084 1.00 91.19 151 GLU A O 1
ATOM 1155 N N . ILE A 1 152 ? 13.201 13.681 -17.883 1.00 93.19 152 ILE A N 1
ATOM 1156 C CA . ILE A 1 152 ? 11.748 13.532 -17.948 1.00 93.19 152 ILE A CA 1
ATOM 1157 C C . ILE A 1 152 ? 11.100 14.805 -17.409 1.00 93.19 152 ILE A C 1
ATOM 1159 O O . ILE A 1 152 ? 11.301 15.169 -16.245 1.00 93.19 152 ILE A O 1
ATOM 1163 N N . THR A 1 153 ? 10.264 15.431 -18.234 1.00 93.56 153 THR A N 1
ATOM 1164 C CA . THR A 1 153 ? 9.453 16.600 -17.871 1.00 93.56 153 THR A CA 1
ATOM 1165 C C . THR A 1 153 ? 7.966 16.293 -18.030 1.00 93.56 153 THR A C 1
ATOM 1167 O O . THR A 1 153 ? 7.551 15.597 -18.956 1.00 93.56 153 THR A O 1
ATOM 1170 N N . VAL A 1 154 ? 7.143 16.798 -17.110 1.00 94.31 154 VAL A N 1
ATOM 1171 C CA . VAL A 1 154 ? 5.681 16.628 -17.127 1.00 94.31 154 VAL A CA 1
ATOM 1172 C C . VAL A 1 154 ? 5.058 18.000 -17.353 1.00 94.31 154 VAL A C 1
ATOM 1174 O O . VAL A 1 154 ? 5.207 18.893 -16.522 1.00 94.31 154 VAL A O 1
ATOM 1177 N N . ASN A 1 155 ? 4.385 18.177 -18.491 1.00 90.25 155 ASN A N 1
ATOM 1178 C CA . ASN A 1 155 ? 4.014 19.503 -19.003 1.00 90.25 155 ASN A CA 1
ATOM 1179 C C . ASN A 1 155 ? 2.504 19.776 -18.971 1.00 90.25 155 ASN A C 1
ATOM 1181 O O . ASN A 1 155 ? 2.071 20.912 -19.156 1.00 90.25 155 ASN A O 1
ATOM 1185 N N . GLY A 1 156 ? 1.675 18.765 -18.717 1.00 89.12 156 GLY A N 1
ATOM 1186 C CA . GLY A 1 156 ? 0.227 18.934 -18.721 1.00 89.12 156 GLY A CA 1
ATOM 1187 C C . GLY A 1 156 ? -0.516 17.739 -18.153 1.00 89.12 156 GLY A C 1
ATOM 1188 O O . GLY A 1 156 ? 0.021 16.635 -18.077 1.00 89.12 156 GLY A O 1
ATOM 1189 N N . MET A 1 157 ? -1.763 17.991 -17.774 1.00 90.69 157 MET A N 1
ATOM 1190 C CA . MET A 1 157 ? -2.682 17.008 -17.223 1.00 90.69 157 MET A CA 1
ATOM 1191 C C . MET A 1 157 ? -4.075 17.262 -17.794 1.00 90.69 157 MET A C 1
ATOM 1193 O O . MET A 1 157 ? -4.531 18.407 -17.800 1.00 90.69 157 MET A O 1
ATOM 1197 N N . GLN A 1 158 ? -4.731 16.207 -18.262 1.00 88.94 158 GLN A N 1
ATOM 1198 C CA . GLN A 1 158 ? -6.136 16.208 -18.656 1.00 88.94 158 GLN A CA 1
ATOM 1199 C C . GLN A 1 158 ? -6.858 15.148 -17.825 1.00 88.94 158 GLN A C 1
ATOM 1201 O O . GLN A 1 158 ? -6.474 13.980 -17.843 1.00 88.94 158 GLN A O 1
ATOM 1206 N N . GLU A 1 159 ? -7.869 15.557 -17.064 1.00 85.81 159 GLU A N 1
ATOM 1207 C CA . GLU A 1 159 ? -8.714 14.636 -16.303 1.00 85.81 159 GLU A CA 1
ATOM 1208 C C . GLU A 1 159 ? -9.907 14.205 -17.157 1.00 85.81 159 GLU A C 1
ATOM 1210 O O . GLU A 1 159 ? -10.663 15.037 -17.654 1.00 85.81 159 GLU A O 1
ATOM 1215 N N . ASP A 1 160 ? -10.059 12.896 -17.316 1.00 83.50 160 ASP A N 1
ATOM 1216 C CA . ASP A 1 160 ? -11.269 12.233 -17.789 1.00 83.50 160 ASP A CA 1
ATOM 1217 C C . ASP A 1 160 ? -11.887 11.476 -16.600 1.00 83.50 160 ASP A C 1
ATOM 1219 O O . ASP A 1 160 ? -11.181 11.105 -15.657 1.00 83.50 160 ASP A O 1
ATOM 1223 N N . ASN A 1 161 ? -13.195 11.219 -16.634 1.00 75.88 161 ASN A N 1
ATOM 1224 C CA . ASN A 1 161 ? -14.040 10.760 -15.524 1.00 75.88 161 ASN A CA 1
ATOM 1225 C C . ASN A 1 161 ? -13.516 9.532 -14.749 1.00 75.88 161 ASN A C 1
ATOM 1227 O O . ASN A 1 161 ? -13.999 9.266 -13.654 1.00 75.88 161 ASN A O 1
ATOM 1231 N N . ASN A 1 162 ? -12.539 8.786 -15.279 1.00 72.00 162 ASN A N 1
ATOM 1232 C CA . ASN A 1 162 ? -11.879 7.668 -14.596 1.00 72.00 162 ASN A CA 1
ATOM 1233 C C . ASN A 1 162 ? -10.357 7.569 -14.811 1.00 72.00 162 ASN A C 1
ATOM 1235 O O . ASN A 1 162 ? -9.734 6.629 -14.303 1.00 72.00 162 ASN A O 1
ATOM 1239 N N . LYS A 1 163 ? -9.746 8.477 -15.579 1.00 79.38 163 LYS A N 1
ATOM 1240 C CA . LYS A 1 163 ? -8.327 8.410 -15.954 1.00 79.38 163 LYS A CA 1
ATOM 1241 C C . LYS A 1 163 ? -7.745 9.810 -16.047 1.00 79.38 163 LYS A C 1
ATOM 1243 O O . LYS A 1 163 ? -8.372 10.715 -16.583 1.00 79.38 163 LYS A O 1
ATOM 1248 N N . THR A 1 164 ? -6.519 9.968 -15.577 1.00 86.06 164 THR A N 1
ATOM 1249 C CA . THR A 1 164 ? -5.781 11.214 -15.736 1.00 86.06 164 THR A CA 1
ATOM 1250 C C . THR A 1 164 ? -4.701 10.996 -16.785 1.00 86.06 164 THR A C 1
ATOM 1252 O O . THR A 1 164 ? -3.812 10.161 -16.616 1.00 86.06 164 THR A O 1
ATOM 1255 N N . ASN A 1 165 ? -4.788 11.732 -17.887 1.00 89.06 165 ASN A N 1
ATOM 1256 C CA . ASN A 1 165 ? -3.796 11.694 -18.950 1.00 89.06 165 ASN A CA 1
ATOM 1257 C C . ASN A 1 165 ? -2.732 12.758 -18.680 1.00 89.06 165 ASN A C 1
ATOM 1259 O O . ASN A 1 165 ? -3.049 13.927 -18.453 1.00 89.06 165 ASN A O 1
ATOM 1263 N N . PHE A 1 166 ? -1.467 12.359 -18.723 1.00 90.81 166 PHE A N 1
ATOM 1264 C CA . PHE A 1 166 ? -0.316 13.223 -18.506 1.00 90.81 166 PHE A CA 1
ATOM 1265 C C . PHE A 1 166 ? 0.457 13.401 -19.805 1.00 90.81 166 PHE A C 1
ATOM 1267 O O . PHE A 1 166 ? 0.826 12.425 -20.457 1.00 90.81 166 PHE A O 1
ATOM 1274 N N . ASN A 1 167 ? 0.751 14.652 -20.152 1.00 87.31 167 ASN A N 1
ATOM 1275 C CA . ASN A 1 167 ? 1.659 14.965 -21.249 1.00 87.31 167 ASN A CA 1
ATOM 1276 C C . ASN A 1 167 ? 3.088 14.939 -20.709 1.00 87.31 167 ASN A C 1
ATOM 1278 O O . ASN A 1 167 ? 3.496 15.849 -19.978 1.00 87.31 167 ASN A O 1
ATOM 1282 N N . VAL A 1 168 ? 3.840 13.904 -21.071 1.00 89.25 168 VAL A N 1
ATOM 1283 C CA . VAL A 1 168 ? 5.232 13.713 -20.661 1.00 89.25 168 VAL A CA 1
ATOM 1284 C C . VAL A 1 168 ? 6.146 13.977 -21.848 1.00 89.25 168 VAL A C 1
ATOM 1286 O O . VAL A 1 168 ? 5.874 13.563 -22.971 1.00 89.25 168 VAL A O 1
ATOM 1289 N N . SER A 1 169 ? 7.219 14.724 -21.629 1.00 86.69 169 SER A N 1
ATOM 1290 C CA . SER A 1 169 ? 8.251 14.973 -22.635 1.00 86.69 169 SER A CA 1
ATOM 1291 C C . SER A 1 169 ? 9.577 14.426 -22.131 1.00 86.69 169 SER A C 1
ATOM 1293 O O . SER A 1 169 ? 9.960 14.684 -20.988 1.00 86.69 169 SER A O 1
ATOM 1295 N N . ILE A 1 170 ? 10.245 13.646 -22.975 1.00 85.25 170 ILE A N 1
ATOM 1296 C CA . ILE A 1 170 ? 11.531 13.023 -22.672 1.00 85.25 170 ILE A CA 1
ATOM 1297 C C . ILE A 1 170 ? 12.570 13.610 -23.611 1.00 85.25 170 ILE A C 1
ATOM 1299 O O . ILE A 1 170 ? 12.461 13.483 -24.834 1.00 85.25 170 ILE A O 1
ATOM 1303 N N . LEU A 1 171 ? 13.568 14.260 -23.020 1.00 85.38 171 LEU A N 1
ATOM 1304 C CA . LEU A 1 171 ? 14.739 14.740 -23.733 1.00 85.38 171 LEU A CA 1
ATOM 1305 C C . LEU A 1 171 ? 15.793 13.634 -23.725 1.00 85.38 171 LEU A C 1
ATOM 1307 O O . LEU A 1 171 ? 16.400 13.352 -22.688 1.00 85.38 171 LEU A O 1
ATOM 1311 N N . ASN A 1 172 ? 15.997 13.023 -24.892 1.00 78.69 172 ASN A N 1
ATOM 1312 C CA . ASN A 1 172 ? 17.066 12.062 -25.100 1.00 78.69 172 ASN A CA 1
ATOM 1313 C C . ASN A 1 172 ? 18.401 12.811 -25.159 1.00 78.69 172 ASN A C 1
ATOM 1315 O O . ASN A 1 172 ? 18.656 13.547 -26.115 1.00 78.69 172 ASN A O 1
ATOM 1319 N N . GLN A 1 173 ? 19.243 12.629 -24.143 1.00 73.81 173 GLN A N 1
ATOM 1320 C CA . GLN A 1 173 ? 20.498 13.381 -24.003 1.00 73.81 173 GLN A CA 1
ATOM 1321 C C . GLN A 1 173 ? 21.532 12.994 -25.072 1.00 73.81 173 GLN A C 1
ATOM 1323 O O . GLN A 1 173 ? 22.319 13.830 -25.507 1.00 73.81 173 GLN A O 1
ATOM 1328 N N . LEU A 1 174 ? 21.513 11.740 -25.534 1.00 67.25 174 LEU A N 1
ATOM 1329 C CA . LEU A 1 174 ? 22.460 11.237 -26.534 1.00 67.25 174 LEU A CA 1
ATOM 1330 C C . LEU A 1 174 ? 22.149 11.766 -27.936 1.00 67.25 174 LEU A C 1
ATOM 1332 O O . LEU A 1 174 ? 23.058 12.003 -28.727 1.00 67.25 174 LEU A O 1
ATOM 1336 N N . GLN A 1 175 ? 20.864 11.936 -28.246 1.00 73.94 175 GLN A N 1
ATOM 1337 C CA . GLN A 1 175 ? 20.400 12.350 -29.572 1.00 73.94 175 GLN A CA 1
ATOM 1338 C C . GLN A 1 175 ? 19.999 13.828 -29.632 1.00 73.94 175 GLN A C 1
ATOM 1340 O O . GLN A 1 175 ? 19.735 14.338 -30.719 1.00 73.94 175 GLN A O 1
ATOM 1345 N N . ASN A 1 176 ? 19.934 14.513 -28.485 1.00 81.12 176 ASN A N 1
ATOM 1346 C CA . ASN A 1 176 ? 19.374 15.859 -28.342 1.00 81.12 176 ASN A CA 1
ATOM 1347 C C . ASN A 1 176 ? 17.976 15.989 -28.986 1.00 81.12 176 ASN A C 1
ATOM 1349 O O . ASN A 1 176 ? 17.625 17.005 -29.587 1.00 81.12 176 ASN A O 1
ATOM 1353 N N . GLN A 1 177 ? 17.184 14.919 -28.901 1.00 83.88 177 GLN A N 1
ATOM 1354 C CA . GLN A 1 177 ? 15.833 14.853 -29.449 1.00 83.88 177 GLN A CA 1
ATOM 1355 C C . GLN A 1 177 ? 14.819 14.886 -28.312 1.00 83.88 177 GLN A C 1
ATOM 1357 O O . GLN A 1 177 ? 14.919 14.128 -27.349 1.00 83.88 177 GLN A O 1
ATOM 1362 N N . ASN A 1 178 ? 13.821 15.758 -28.438 1.00 89.44 178 ASN A N 1
ATOM 1363 C CA . ASN A 1 178 ? 12.721 15.853 -27.488 1.00 89.44 178 ASN A CA 1
ATOM 1364 C C . ASN A 1 178 ? 11.500 15.117 -28.047 1.00 89.44 178 ASN A C 1
ATOM 1366 O O . ASN A 1 178 ? 10.908 15.554 -29.036 1.00 89.44 178 ASN A O 1
ATOM 1370 N N . SER A 1 179 ? 11.129 14.013 -27.407 1.00 88.50 179 SER A N 1
ATOM 1371 C CA . SER A 1 179 ? 9.958 13.219 -27.780 1.00 88.50 179 SER A CA 1
ATOM 1372 C C . SER A 1 179 ? 8.826 13.442 -26.782 1.00 88.50 179 SER A C 1
ATOM 1374 O O . SER A 1 179 ? 9.050 13.512 -25.573 1.00 88.50 179 SER A O 1
ATOM 1376 N N . ARG A 1 180 ? 7.592 13.562 -27.281 1.00 91.19 180 ARG A N 1
ATOM 1377 C CA . ARG A 1 180 ? 6.396 13.781 -26.455 1.00 91.19 180 ARG A CA 1
ATOM 1378 C C . ARG A 1 180 ? 5.517 12.540 -26.452 1.00 91.19 180 ARG A C 1
ATOM 1380 O O . ARG A 1 180 ? 5.222 11.993 -27.510 1.00 91.19 180 ARG A O 1
ATOM 1387 N N . PHE A 1 181 ? 5.051 12.165 -25.270 1.00 90.69 181 PHE A N 1
ATOM 1388 C CA . PHE A 1 181 ? 4.203 11.006 -25.034 1.00 90.69 181 PHE A CA 1
ATOM 1389 C C . PHE A 1 181 ? 3.010 11.398 -24.166 1.00 90.69 181 PHE A C 1
ATOM 1391 O O . PHE A 1 181 ? 3.098 12.289 -23.318 1.00 90.69 181 PHE A O 1
ATOM 1398 N N . ILE A 1 182 ? 1.891 10.714 -24.379 1.00 90.50 182 ILE A N 1
ATOM 1399 C CA . ILE A 1 182 ? 0.711 10.817 -23.524 1.00 90.50 182 ILE A CA 1
ATOM 1400 C C . ILE A 1 182 ? 0.668 9.548 -22.682 1.00 90.50 182 ILE A C 1
ATOM 1402 O O . ILE A 1 182 ? 0.683 8.447 -23.228 1.00 90.50 182 ILE A O 1
ATOM 1406 N N . LEU A 1 183 ? 0.639 9.712 -21.364 1.00 92.31 183 LEU A N 1
ATOM 1407 C CA . LEU A 1 183 ? 0.576 8.614 -20.410 1.00 9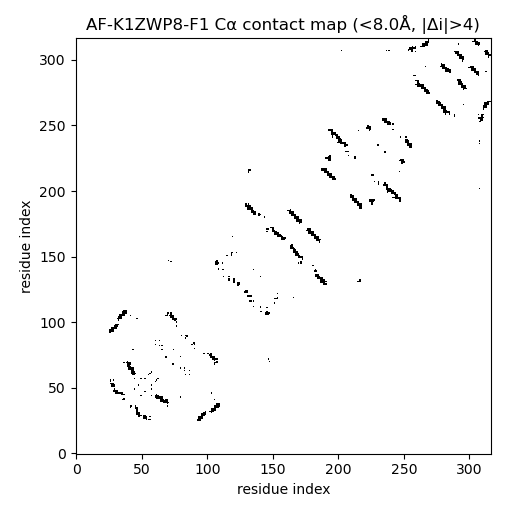2.31 183 LEU A CA 1
ATOM 1408 C C . LEU A 1 183 ? -0.760 8.617 -19.687 1.00 92.31 183 LEU A C 1
ATOM 1410 O O . LEU A 1 183 ? -1.113 9.608 -19.045 1.00 92.31 183 LEU A O 1
ATOM 1414 N N . SER A 1 184 ? -1.462 7.491 -19.720 1.00 90.12 184 SER A N 1
ATOM 1415 C CA . SER A 1 184 ? -2.643 7.295 -18.886 1.00 90.12 184 SER A CA 1
ATOM 1416 C C . SER A 1 184 ? -2.207 6.841 -17.497 1.00 90.12 184 SER A C 1
ATOM 1418 O O . SER A 1 184 ? -1.529 5.818 -17.355 1.00 90.12 184 SER A O 1
ATOM 1420 N N . ALA A 1 185 ? -2.628 7.552 -16.456 1.00 91.56 185 ALA A N 1
ATOM 1421 C CA . ALA A 1 185 ? -2.392 7.122 -15.089 1.00 91.56 185 ALA A CA 1
ATOM 1422 C C . ALA A 1 185 ? -3.581 7.419 -14.169 1.00 91.56 185 ALA A C 1
ATOM 1424 O O . ALA A 1 185 ? -4.364 8.345 -14.381 1.00 91.56 185 ALA A O 1
ATOM 1425 N N . LYS A 1 186 ? -3.733 6.593 -13.134 1.00 90.19 186 LYS A N 1
ATOM 1426 C CA . LYS A 1 186 ? -4.752 6.753 -12.099 1.00 90.19 186 LYS A CA 1
ATOM 1427 C C . LYS A 1 186 ? -4.075 7.235 -10.818 1.00 90.19 186 LYS A C 1
ATOM 1429 O O . LYS A 1 186 ? -3.388 6.439 -10.171 1.00 90.19 186 LYS A O 1
ATOM 1434 N N . PRO A 1 187 ? -4.233 8.515 -10.451 1.00 88.44 187 PRO A N 1
ATOM 1435 C CA . PRO A 1 187 ? -3.633 9.028 -9.237 1.00 88.44 187 PRO A CA 1
ATOM 1436 C C . PRO A 1 187 ? -4.398 8.504 -8.017 1.00 88.44 187 PRO A C 1
ATOM 1438 O O . PRO A 1 187 ? -5.630 8.444 -7.995 1.00 88.44 187 PRO A O 1
ATOM 1441 N N . VAL A 1 188 ? -3.655 8.092 -6.996 1.00 88.06 188 VAL A N 1
ATOM 1442 C CA . VAL A 1 188 ? -4.179 7.568 -5.735 1.00 88.06 188 VAL A CA 1
ATOM 1443 C C . VAL A 1 188 ? -4.040 8.667 -4.695 1.00 88.06 188 VAL A C 1
ATOM 1445 O O . VAL A 1 188 ? -2.930 9.077 -4.347 1.00 88.06 188 VAL A O 1
ATOM 1448 N N . LYS A 1 189 ? -5.173 9.179 -4.208 1.00 87.00 189 LYS A N 1
ATOM 1449 C CA . LYS A 1 189 ? -5.166 10.198 -3.156 1.00 87.00 189 LYS A CA 1
ATOM 1450 C C . LYS A 1 189 ? -4.599 9.604 -1.871 1.00 87.00 189 LYS A C 1
ATOM 1452 O O . LYS A 1 189 ? -4.983 8.511 -1.451 1.00 87.00 189 LYS A O 1
ATOM 1457 N N . GLY A 1 190 ? -3.671 10.341 -1.283 1.00 88.00 190 GLY A N 1
ATOM 1458 C CA . GLY A 1 190 ? -3.130 10.081 0.033 1.00 88.00 190 GLY A CA 1
ATOM 1459 C C . GLY A 1 190 ? -3.909 10.826 1.095 1.00 88.00 190 GLY A C 1
ATOM 1460 O O . GLY A 1 190 ? -4.474 11.889 0.835 1.00 88.00 190 GLY A O 1
ATOM 1461 N N . LYS A 1 191 ? -3.899 10.294 2.309 1.00 89.44 191 LYS A N 1
ATOM 1462 C CA . LYS A 1 191 ? -4.206 11.073 3.502 1.00 89.44 191 LYS A CA 1
ATOM 1463 C C . LYS A 1 191 ? -3.139 10.775 4.546 1.00 89.44 191 LYS A C 1
ATOM 1465 O O . LYS A 1 191 ? -2.747 9.621 4.724 1.00 89.44 191 LYS A O 1
ATOM 1470 N N . SER A 1 192 ? -2.688 11.814 5.243 1.00 91.88 192 SER A N 1
ATOM 1471 C CA . SER A 1 192 ? -1.892 11.648 6.457 1.00 91.88 192 SER A CA 1
ATOM 1472 C C . SER A 1 192 ? -2.766 10.986 7.513 1.00 91.88 192 SER A C 1
ATOM 1474 O O . SER A 1 192 ? -3.758 11.568 7.960 1.00 91.88 192 SER A O 1
ATOM 1476 N N . VAL A 1 193 ? -2.420 9.756 7.869 1.00 95.19 193 VAL A N 1
ATOM 1477 C CA . VAL A 1 193 ? -3.145 8.945 8.844 1.00 95.19 193 VAL A CA 1
ATOM 1478 C C . VAL A 1 193 ? -2.183 8.440 9.904 1.00 95.19 193 VAL A C 1
ATOM 1480 O O . VAL A 1 193 ? -0.983 8.302 9.669 1.00 95.19 193 VAL A O 1
ATOM 1483 N N . LEU A 1 194 ? -2.711 8.151 11.082 1.00 96.31 194 LEU A N 1
ATOM 1484 C CA . LEU A 1 194 ? -1.955 7.479 12.119 1.00 96.31 194 LEU A CA 1
ATOM 1485 C C . LEU A 1 194 ? -1.805 6.003 11.794 1.00 96.31 194 LEU A C 1
ATOM 1487 O O . LEU A 1 194 ? -2.783 5.323 11.485 1.00 96.31 194 LEU A O 1
ATOM 1491 N N . THR A 1 195 ? -0.582 5.509 11.910 1.00 97.25 195 THR A N 1
ATOM 1492 C CA . THR A 1 195 ? -0.233 4.100 11.779 1.00 97.25 195 THR A CA 1
ATOM 1493 C C . THR A 1 195 ? 0.476 3.599 13.023 1.00 97.25 195 THR A C 1
ATOM 1495 O O . THR A 1 195 ? 1.150 4.353 13.727 1.00 97.25 195 THR A O 1
ATOM 1498 N N . SER A 1 196 ? 0.319 2.310 13.300 1.00 97.75 196 SER A N 1
ATOM 1499 C CA . SER A 1 196 ? 0.960 1.647 14.433 1.00 97.75 196 SER A CA 1
ATOM 1500 C C . SER A 1 196 ? 2.442 1.344 14.148 1.00 97.75 196 SER A C 1
ATOM 1502 O O . SER A 1 196 ? 2.804 0.875 13.068 1.00 97.75 196 SER A O 1
ATOM 1504 N N . LYS A 1 197 ? 3.329 1.548 15.127 1.00 98.00 197 LYS A N 1
ATOM 1505 C CA . LYS A 1 197 ? 4.745 1.127 15.044 1.00 98.00 197 LYS A CA 1
ATOM 1506 C C . LYS A 1 197 ? 4.967 -0.325 15.471 1.00 98.00 197 LYS A C 1
ATOM 1508 O O . LYS A 1 197 ? 6.013 -0.910 15.173 1.00 98.00 197 LYS A O 1
ATOM 1513 N N . LYS A 1 198 ? 3.987 -0.913 16.158 1.00 97.81 198 LYS A N 1
ATOM 1514 C CA . LYS A 1 198 ? 3.971 -2.300 16.634 1.00 97.81 198 LYS A CA 1
ATOM 1515 C C . LYS A 1 198 ? 2.584 -2.910 16.452 1.00 97.81 198 LYS A C 1
ATOM 1517 O O . LYS A 1 198 ? 1.625 -2.201 16.171 1.00 97.81 198 LYS A O 1
ATOM 1522 N N . THR A 1 199 ? 2.492 -4.221 16.620 1.00 97.50 199 THR A N 1
ATOM 1523 C CA . THR A 1 199 ? 1.203 -4.909 16.650 1.00 97.50 199 THR A CA 1
ATOM 1524 C C . THR A 1 199 ? 0.533 -4.696 18.005 1.00 97.50 199 THR A C 1
ATOM 1526 O O . THR A 1 199 ? 1.189 -4.848 19.034 1.00 97.50 199 THR A O 1
ATOM 1529 N N . PHE A 1 200 ? -0.758 -4.375 17.994 1.00 96.19 200 PHE A N 1
ATOM 1530 C CA . PHE A 1 200 ? -1.606 -4.274 19.179 1.00 96.19 200 PHE A CA 1
ATOM 1531 C C . PHE A 1 200 ? -2.637 -5.392 19.199 1.00 96.19 200 PHE A C 1
ATOM 1533 O O . PHE A 1 200 ? -3.215 -5.737 18.164 1.00 96.19 200 PHE A O 1
ATOM 1540 N N . LEU A 1 201 ? -2.888 -5.923 20.386 1.00 92.25 201 LEU A N 1
ATOM 1541 C CA . LEU A 1 201 ? -3.949 -6.874 20.664 1.00 92.25 201 LEU A CA 1
ATOM 1542 C C . LEU A 1 201 ? -5.168 -6.167 21.285 1.00 92.25 201 LEU A C 1
ATOM 1544 O O . LEU A 1 201 ? -5.048 -5.084 21.865 1.00 92.25 201 LEU A O 1
ATOM 1548 N N . PRO A 1 202 ? -6.364 -6.780 21.204 1.00 86.88 202 PRO A N 1
ATOM 1549 C CA . PRO A 1 202 ? -7.549 -6.270 21.883 1.00 86.88 202 PRO A CA 1
ATOM 1550 C C . PRO A 1 202 ? -7.329 -6.097 23.393 1.00 86.88 202 PRO A C 1
ATOM 1552 O O . PRO A 1 202 ? -7.065 -7.069 24.107 1.00 86.88 202 PRO A O 1
ATOM 1555 N N . GLY A 1 203 ? -7.534 -4.880 23.889 1.00 81.00 203 GLY A N 1
ATOM 1556 C CA . GLY A 1 203 ? -7.352 -4.491 25.285 1.00 81.00 203 GLY A CA 1
ATOM 1557 C C . GLY A 1 203 ? -6.012 -3.817 25.586 1.00 81.00 203 GLY A C 1
ATOM 1558 O O . GLY A 1 203 ? -5.802 -3.445 26.745 1.00 81.00 203 GLY A O 1
ATOM 1559 N N . ASP A 1 204 ? -5.127 -3.672 24.598 1.00 89.31 204 ASP A N 1
ATOM 1560 C CA . ASP A 1 204 ? -3.884 -2.914 24.744 1.00 89.31 204 ASP A CA 1
ATOM 1561 C C . ASP A 1 204 ? -4.157 -1.409 24.841 1.00 89.31 204 ASP A C 1
ATOM 1563 O O . ASP A 1 204 ? -5.116 -0.890 24.264 1.00 89.31 204 ASP A O 1
ATOM 1567 N N . GLU A 1 205 ? -3.292 -0.704 25.567 1.00 92.38 205 GLU A N 1
ATOM 1568 C CA . GLU A 1 205 ? -3.316 0.755 25.661 1.00 92.38 205 GLU A CA 1
ATOM 1569 C C . GLU A 1 205 ? -2.507 1.363 24.508 1.00 92.38 205 GLU A C 1
ATOM 1571 O O . GLU A 1 205 ? -1.360 0.980 24.259 1.00 92.38 205 GLU A O 1
ATOM 1576 N N . LEU A 1 206 ? -3.113 2.312 23.794 1.00 94.69 206 LEU A N 1
ATOM 1577 C CA . LEU A 1 206 ? -2.471 3.052 22.717 1.00 94.69 206 LEU A CA 1
ATOM 1578 C C . LEU A 1 206 ? -1.739 4.268 23.295 1.00 94.69 206 LEU A C 1
ATOM 1580 O O . LEU A 1 206 ? -2.363 5.143 23.896 1.00 94.69 206 LEU A O 1
ATOM 1584 N N . SER A 1 207 ? -0.426 4.350 23.073 1.00 95.12 207 SER A N 1
ATOM 1585 C CA . SER A 1 207 ? 0.404 5.489 23.484 1.00 95.12 207 SER A CA 1
ATOM 1586 C C . SER A 1 207 ? 0.881 6.314 22.282 1.00 95.12 207 SER A C 1
ATOM 1588 O O . SER A 1 207 ? 0.877 5.841 21.143 1.00 95.12 207 SER A O 1
ATOM 1590 N N . ARG A 1 208 ? 1.325 7.558 22.522 1.00 94.94 208 ARG A N 1
ATOM 1591 C CA . ARG A 1 208 ? 1.878 8.432 21.467 1.00 94.94 208 ARG A CA 1
ATOM 1592 C C . ARG A 1 208 ? 3.179 7.874 20.875 1.00 94.94 208 ARG A C 1
ATOM 1594 O O . ARG A 1 208 ? 3.434 8.066 19.689 1.00 94.94 208 ARG A O 1
ATOM 1601 N N . ASP A 1 209 ? 3.977 7.175 21.674 1.00 96.31 209 ASP A N 1
ATOM 1602 C CA . ASP A 1 209 ? 5.268 6.643 21.230 1.00 96.31 209 ASP A CA 1
ATOM 1603 C C . ASP A 1 209 ? 5.101 5.462 20.270 1.00 96.31 209 ASP A C 1
ATOM 1605 O O . ASP A 1 209 ? 5.934 5.260 19.383 1.00 96.31 209 ASP A O 1
ATOM 1609 N N . ASP A 1 210 ? 3.983 4.742 20.376 1.00 96.69 210 ASP A N 1
ATOM 1610 C CA . ASP A 1 210 ? 3.675 3.570 19.561 1.00 96.69 210 ASP A CA 1
ATOM 1611 C C . ASP A 1 210 ? 3.012 3.894 18.211 1.00 96.69 210 ASP A C 1
ATOM 1613 O O . ASP A 1 210 ? 2.680 2.979 17.451 1.00 96.69 210 ASP A O 1
ATOM 1617 N N . ILE A 1 211 ? 2.805 5.175 17.903 1.00 97.19 211 ILE A N 1
ATOM 1618 C CA . ILE A 1 211 ? 2.151 5.625 16.672 1.00 97.19 211 ILE A CA 1
ATOM 1619 C C . ILE A 1 211 ? 3.035 6.594 15.890 1.00 97.19 211 ILE A C 1
ATOM 1621 O O . ILE A 1 211 ? 3.913 7.271 16.429 1.00 97.19 211 ILE A O 1
ATOM 1625 N N . GLU A 1 212 ? 2.804 6.658 14.589 1.00 97.44 212 GLU A N 1
ATOM 1626 C CA . GLU A 1 212 ? 3.422 7.620 13.680 1.00 97.44 212 GLU A CA 1
ATOM 1627 C C . GLU A 1 212 ? 2.394 8.110 12.665 1.00 97.44 212 GLU A C 1
ATOM 1629 O O . GLU A 1 212 ? 1.415 7.425 12.385 1.00 97.44 212 GLU A O 1
ATOM 1634 N N . ILE A 1 213 ? 2.602 9.307 12.121 1.00 95.38 213 ILE A N 1
ATOM 1635 C CA . ILE A 1 213 ? 1.792 9.811 11.012 1.00 95.38 213 ILE A CA 1
ATOM 1636 C C . ILE A 1 213 ? 2.481 9.375 9.725 1.00 95.38 213 ILE A C 1
ATOM 1638 O O . ILE A 1 213 ? 3.602 9.803 9.449 1.00 95.38 213 ILE A O 1
ATOM 1642 N N . THR A 1 214 ? 1.810 8.550 8.929 1.00 92.94 214 THR A N 1
ATOM 1643 C CA . THR A 1 214 ? 2.280 8.172 7.594 1.00 92.94 214 THR A CA 1
ATOM 1644 C C . THR A 1 214 ? 1.234 8.536 6.553 1.00 92.94 214 THR A C 1
ATOM 1646 O O . THR A 1 214 ? 0.037 8.617 6.828 1.00 92.94 214 THR A O 1
ATOM 1649 N N . ASN A 1 215 ? 1.685 8.807 5.332 1.00 88.00 215 ASN A N 1
ATOM 1650 C CA . ASN A 1 215 ? 0.772 9.017 4.220 1.00 88.00 215 ASN A CA 1
ATOM 1651 C C . ASN A 1 215 ? 0.358 7.643 3.676 1.00 88.00 215 ASN A C 1
ATOM 1653 O O . ASN A 1 215 ? 1.224 6.811 3.393 1.00 88.00 215 ASN A O 1
ATOM 1657 N N . LYS A 1 216 ? -0.946 7.384 3.572 1.00 89.06 216 LYS A N 1
ATOM 1658 C CA . LYS A 1 216 ? -1.495 6.103 3.101 1.00 89.06 216 LYS A CA 1
ATOM 1659 C C . LYS A 1 216 ? -2.582 6.331 2.052 1.00 89.06 216 LYS A C 1
ATOM 1661 O O . LYS A 1 216 ? -3.172 7.416 2.026 1.00 89.06 216 LYS A O 1
ATOM 1666 N N . PRO A 1 217 ? -2.887 5.317 1.220 1.00 86.38 217 PRO A N 1
ATOM 1667 C CA . PRO A 1 217 ? -4.024 5.369 0.312 1.00 86.38 217 PRO A CA 1
ATOM 1668 C C . PRO A 1 217 ? -5.313 5.697 1.068 1.00 86.38 217 PRO A C 1
ATOM 1670 O O . PRO A 1 217 ? -5.643 5.053 2.065 1.00 86.38 217 PRO A O 1
ATOM 1673 N N . PHE A 1 218 ? -6.036 6.704 0.590 1.00 85.31 218 PHE A N 1
ATOM 1674 C CA . PHE A 1 218 ? -7.308 7.114 1.165 1.00 85.31 218 PHE A CA 1
ATOM 1675 C C . PHE A 1 218 ? -8.462 6.338 0.526 1.00 85.31 218 PHE A C 1
ATOM 1677 O O . PHE A 1 218 ? -8.665 6.396 -0.689 1.00 85.31 218 PHE A O 1
ATOM 1684 N N . VAL A 1 219 ? -9.256 5.663 1.355 1.00 85.88 219 VAL A N 1
ATOM 1685 C CA . VAL A 1 219 ? -10.523 5.044 0.951 1.00 85.88 219 VAL A CA 1
ATOM 1686 C C . VAL A 1 219 ? -11.674 5.858 1.538 1.00 85.88 219 VAL A C 1
ATOM 1688 O O . VAL A 1 219 ? -11.745 6.074 2.748 1.00 85.88 219 VAL A O 1
ATOM 1691 N N . ALA A 1 220 ? -12.578 6.333 0.680 1.00 85.88 220 ALA A N 1
ATOM 1692 C CA . ALA A 1 220 ? -13.729 7.116 1.117 1.00 85.88 220 ALA A CA 1
ATOM 1693 C C . ALA A 1 220 ? -14.662 6.277 2.010 1.00 85.88 220 ALA A C 1
ATOM 1695 O O . ALA A 1 220 ? -14.908 5.107 1.727 1.00 85.88 220 ALA A O 1
ATOM 1696 N N . GLY A 1 221 ? -15.192 6.889 3.073 1.00 89.25 221 GLY A N 1
ATOM 1697 C CA . GLY A 1 221 ? -16.090 6.231 4.032 1.00 89.25 221 GLY A CA 1
ATOM 1698 C C . GLY A 1 221 ? -15.393 5.526 5.200 1.00 89.25 221 GLY A C 1
ATOM 1699 O O . GLY A 1 221 ? -16.079 5.052 6.099 1.00 89.25 221 GLY A O 1
ATOM 1700 N N . ILE A 1 222 ? -14.056 5.479 5.222 1.00 91.62 222 ILE A N 1
ATOM 1701 C CA . ILE A 1 222 ? -13.292 4.960 6.362 1.00 91.62 222 ILE A CA 1
ATOM 1702 C C . ILE A 1 222 ? -12.827 6.121 7.256 1.00 91.62 222 ILE A C 1
ATOM 1704 O O . ILE A 1 222 ? -12.171 7.062 6.799 1.00 91.62 222 ILE A O 1
ATOM 1708 N N . ASP A 1 223 ? -13.135 6.028 8.552 1.00 92.25 223 ASP A N 1
ATOM 1709 C CA . ASP A 1 223 ? -12.786 7.026 9.570 1.00 92.25 223 ASP A CA 1
ATOM 1710 C C . ASP A 1 223 ? -11.346 6.849 10.076 1.00 92.25 223 ASP A C 1
ATOM 1712 O O . ASP A 1 223 ? -11.085 6.351 11.179 1.00 92.25 223 ASP A O 1
ATOM 1716 N N . TYR A 1 224 ? -10.391 7.275 9.252 1.00 93.50 224 TYR A N 1
ATOM 1717 C CA . TYR A 1 224 ? -8.985 7.357 9.643 1.00 93.50 224 TYR A CA 1
ATOM 1718 C C . TYR A 1 224 ? -8.736 8.489 10.641 1.00 93.50 224 TYR A C 1
ATOM 1720 O O . TYR A 1 224 ? -9.214 9.613 10.452 1.00 93.50 224 TYR A O 1
ATOM 1728 N N . LEU A 1 225 ? -7.898 8.225 11.641 1.00 93.69 225 LEU A N 1
ATOM 1729 C CA . LEU A 1 225 ? -7.361 9.267 12.511 1.00 93.69 225 LEU A CA 1
ATOM 1730 C C . LEU A 1 225 ? -6.149 9.937 11.859 1.00 93.69 225 LEU A C 1
ATOM 1732 O O . LEU A 1 225 ? -5.264 9.250 11.359 1.00 93.69 225 LEU A O 1
ATOM 1736 N N . SER A 1 226 ? -6.103 11.270 11.871 1.00 92.56 226 SER A N 1
ATOM 1737 C CA . SER A 1 226 ? -5.034 12.072 11.248 1.00 92.56 226 SER A CA 1
ATOM 1738 C C . SER A 1 226 ? -4.164 12.844 12.241 1.00 92.56 226 SER A C 1
ATOM 1740 O O . SER A 1 226 ? -3.159 13.429 11.849 1.00 92.56 226 SER A O 1
ATOM 1742 N N . ASP A 1 227 ? -4.534 12.862 13.520 1.00 93.62 227 ASP A N 1
ATOM 1743 C CA . ASP A 1 227 ? -3.810 13.567 14.572 1.00 93.62 227 ASP A CA 1
ATOM 1744 C C . ASP A 1 227 ? -3.901 12.814 15.904 1.00 93.62 227 ASP A C 1
ATOM 1746 O O . ASP A 1 227 ? -4.703 11.897 16.073 1.00 93.62 227 ASP A O 1
ATOM 1750 N N . THR A 1 228 ? -3.057 13.208 16.859 1.00 92.44 228 THR A N 1
ATOM 1751 C CA . THR A 1 228 ? -2.959 12.562 18.178 1.00 92.44 228 THR A CA 1
ATOM 1752 C C . THR A 1 228 ? -3.828 13.223 19.248 1.00 92.44 228 THR A C 1
ATOM 1754 O O . THR A 1 228 ? -3.657 12.932 20.432 1.00 92.44 228 THR A O 1
ATOM 1757 N N . SER A 1 229 ? -4.758 14.111 18.877 1.00 89.94 229 SER A N 1
ATOM 1758 C CA . SER A 1 229 ? -5.548 14.880 19.850 1.00 89.94 229 SER A CA 1
ATOM 1759 C C . SER A 1 229 ? -6.384 13.978 20.763 1.00 89.94 229 SER A C 1
ATOM 1761 O O . SER A 1 229 ? -6.476 14.244 21.962 1.00 89.94 229 SER A O 1
ATOM 1763 N N . PHE A 1 230 ? -6.884 12.857 20.234 1.00 86.25 230 PHE A N 1
ATOM 1764 C CA . PHE A 1 230 ? -7.668 11.854 20.964 1.00 86.25 230 PHE A CA 1
ATOM 1765 C C . PHE A 1 230 ? -6.895 11.154 22.100 1.00 86.25 230 PHE A C 1
ATOM 1767 O O . PHE A 1 230 ? -7.518 10.583 22.991 1.00 86.25 230 PHE A O 1
ATOM 1774 N N . LEU A 1 231 ? -5.558 11.223 22.103 1.00 88.38 231 LEU A N 1
ATOM 1775 C CA . LEU A 1 231 ? -4.713 10.673 23.170 1.00 88.38 231 LEU A CA 1
ATOM 1776 C C . LEU A 1 231 ? -4.504 11.635 24.345 1.00 88.38 231 LEU A C 1
ATOM 1778 O O . LEU A 1 231 ? -3.984 11.226 25.377 1.00 88.38 231 LEU A O 1
ATOM 1782 N N . SER A 1 232 ? -4.862 12.913 24.205 1.00 80.62 232 SER A N 1
ATOM 1783 C CA . SER A 1 232 ? -4.386 13.957 25.128 1.00 80.62 232 SER A CA 1
ATOM 1784 C C . SER A 1 232 ? -4.963 13.845 26.543 1.00 80.62 232 SER A C 1
ATOM 1786 O O . SER A 1 232 ? -4.319 14.292 27.483 1.00 80.62 232 SER A O 1
ATOM 1788 N N . ASN A 1 233 ? -6.151 13.248 26.703 1.00 66.19 233 ASN A N 1
ATOM 1789 C CA . ASN A 1 233 ? -6.924 13.335 27.951 1.00 66.19 233 ASN A CA 1
ATOM 1790 C C . ASN A 1 233 ? -7.493 11.997 28.449 1.00 66.19 233 ASN A C 1
ATOM 1792 O O . ASN A 1 233 ? -8.218 11.972 29.441 1.00 66.19 233 ASN A O 1
ATOM 1796 N N . SER A 1 234 ? -7.217 10.883 27.771 1.00 72.62 234 SER A N 1
ATOM 1797 C CA . SER A 1 234 ? -7.808 9.593 28.133 1.00 72.62 234 SER A CA 1
ATOM 1798 C C . SER A 1 234 ? -6.962 8.433 27.635 1.00 72.62 234 SER A C 1
ATOM 1800 O O . SER A 1 234 ? -6.492 8.466 26.501 1.00 72.62 234 SER A O 1
ATOM 1802 N N . LYS A 1 235 ? -6.828 7.390 28.460 1.00 84.12 235 LYS A N 1
ATOM 1803 C CA . LYS A 1 235 ? -6.228 6.112 28.061 1.00 84.12 235 LYS A CA 1
ATOM 1804 C C . LYS A 1 235 ? -7.026 5.482 26.927 1.00 84.12 235 LYS A C 1
ATOM 1806 O O . LYS A 1 235 ? -8.137 5.019 27.148 1.00 84.12 235 LYS A O 1
ATOM 1811 N N . VAL A 1 236 ? -6.496 5.451 25.717 1.00 90.62 236 VAL A N 1
ATOM 1812 C CA . VAL A 1 236 ? -7.228 4.866 24.591 1.00 90.62 236 VAL A CA 1
ATOM 1813 C C . VAL A 1 236 ? -6.931 3.378 24.523 1.00 90.62 236 VAL A C 1
ATOM 1815 O O . VAL A 1 236 ? -5.772 2.981 24.473 1.00 90.62 236 VAL A O 1
ATOM 1818 N N . ILE A 1 237 ? -7.980 2.560 24.516 1.00 89.38 237 ILE A N 1
ATOM 1819 C CA . ILE A 1 237 ? -7.866 1.103 24.476 1.00 89.38 237 ILE A CA 1
ATOM 1820 C C . ILE A 1 237 ? -8.193 0.599 23.076 1.00 89.38 237 ILE A C 1
ATOM 1822 O O . ILE A 1 237 ? -9.174 1.025 22.462 1.00 89.38 237 ILE A O 1
ATOM 1826 N N . VAL A 1 238 ? -7.384 -0.331 22.588 1.00 93.12 238 VAL A N 1
ATOM 1827 C CA . VAL A 1 238 ? -7.556 -0.995 21.297 1.00 93.12 238 VAL A CA 1
ATOM 1828 C C . VAL A 1 238 ? -8.659 -2.061 21.398 1.00 93.12 238 VAL A C 1
ATOM 1830 O O . VAL A 1 238 ? -8.606 -2.932 22.262 1.00 93.12 238 VAL A O 1
ATOM 1833 N N . LYS A 1 239 ? -9.676 -2.012 20.530 1.00 88.50 239 LYS A N 1
ATOM 1834 C CA . LYS A 1 239 ? -10.810 -2.963 20.528 1.00 88.50 239 LYS A CA 1
ATOM 1835 C C . LYS A 1 239 ? -10.531 -4.246 19.752 1.00 88.50 239 LYS A C 1
ATOM 1837 O O . LYS A 1 239 ? -11.070 -5.299 20.084 1.00 88.50 239 LYS A O 1
ATOM 1842 N N . GLU A 1 240 ? -9.718 -4.150 18.710 1.00 91.94 240 GLU A N 1
ATOM 1843 C CA . GLU A 1 240 ? -9.425 -5.223 17.759 1.00 91.94 240 GLU A CA 1
ATOM 1844 C C . GLU A 1 240 ? -7.931 -5.254 17.432 1.00 91.94 240 GLU A C 1
ATOM 1846 O O . GLU A 1 240 ? -7.226 -4.290 17.698 1.00 91.94 240 GLU A O 1
ATOM 1851 N N . MET A 1 241 ? -7.422 -6.351 16.876 1.00 94.81 241 MET A N 1
ATOM 1852 C CA . MET A 1 241 ? -6.000 -6.437 16.540 1.00 94.81 241 MET A CA 1
ATOM 1853 C C . MET A 1 241 ? -5.615 -5.375 15.498 1.00 94.81 241 MET A C 1
ATOM 1855 O O . MET A 1 241 ? -6.266 -5.260 14.462 1.00 94.81 241 MET A O 1
ATOM 1859 N N . ILE A 1 242 ? -4.534 -4.635 15.752 1.00 97.25 242 ILE A N 1
ATOM 1860 C CA . ILE A 1 242 ? -3.968 -3.663 14.806 1.00 97.25 242 ILE A CA 1
ATOM 1861 C C . ILE A 1 242 ? -2.547 -4.107 14.480 1.00 97.25 242 ILE A C 1
ATOM 1863 O O . ILE A 1 242 ? -1.667 -4.055 15.336 1.00 97.25 242 ILE A O 1
ATOM 1867 N N . GLU A 1 243 ? -2.302 -4.543 13.249 1.00 97.75 243 GLU A N 1
ATOM 1868 C CA . GLU A 1 243 ? -0.966 -4.957 12.806 1.00 97.75 243 GLU A CA 1
ATOM 1869 C C . GLU A 1 243 ? -0.010 -3.770 12.680 1.00 97.75 243 GLU A C 1
ATOM 1871 O O . GLU A 1 243 ? -0.437 -2.662 12.358 1.00 97.75 243 GLU A O 1
ATOM 1876 N N . LYS A 1 244 ? 1.294 -4.006 12.868 1.00 97.56 244 LYS A N 1
ATOM 1877 C CA . LYS A 1 244 ? 2.349 -3.008 12.634 1.00 97.56 244 LYS A CA 1
ATOM 1878 C C . LYS A 1 244 ? 2.253 -2.390 11.229 1.00 97.56 244 LYS A C 1
ATOM 1880 O O . LYS A 1 244 ? 2.242 -3.101 10.230 1.00 97.56 244 LYS A O 1
ATOM 1885 N N . GLY A 1 245 ? 2.273 -1.061 11.154 1.00 94.81 245 GLY A N 1
ATOM 1886 C CA . GLY A 1 245 ? 2.248 -0.279 9.913 1.00 94.81 245 GLY A CA 1
ATOM 1887 C C . GLY A 1 245 ? 0.849 -0.067 9.326 1.00 94.81 245 GLY A C 1
ATOM 1888 O O . GLY A 1 245 ? 0.718 0.630 8.308 1.00 94.81 245 GLY A O 1
ATOM 1889 N N . SER A 1 246 ? -0.181 -0.640 9.959 1.00 95.88 246 SER A N 1
ATOM 1890 C CA . SER A 1 246 ? -1.577 -0.487 9.551 1.00 95.88 246 SER A CA 1
ATOM 1891 C C . SER A 1 246 ? -2.172 0.830 10.052 1.00 95.88 246 SER A C 1
ATOM 1893 O O . SER A 1 246 ? -1.801 1.293 11.137 1.00 95.88 246 SER A O 1
ATOM 1895 N N . PRO A 1 247 ? -3.093 1.448 9.287 1.00 96.31 247 PRO A N 1
ATOM 1896 C CA . PRO A 1 247 ? -3.828 2.624 9.738 1.00 96.31 247 PRO A CA 1
ATOM 1897 C C . PRO A 1 247 ? -4.662 2.333 10.985 1.00 96.31 247 PRO A C 1
ATOM 1899 O O . PRO A 1 247 ? -5.342 1.312 11.062 1.00 96.31 247 PRO A O 1
ATOM 1902 N N . ILE A 1 248 ? -4.645 3.261 11.936 1.00 96.12 248 ILE A N 1
ATOM 1903 C CA . ILE A 1 248 ? -5.468 3.203 13.141 1.00 96.12 248 ILE A CA 1
ATOM 1904 C C . ILE A 1 248 ? -6.805 3.872 12.834 1.00 96.12 248 ILE A C 1
ATOM 1906 O O . ILE A 1 248 ? -6.877 5.076 12.558 1.00 96.12 248 ILE A O 1
ATOM 1910 N N . LEU A 1 249 ? -7.872 3.079 12.876 1.00 95.81 249 LEU A N 1
ATOM 1911 C CA . LEU A 1 249 ? -9.226 3.556 12.630 1.00 95.81 249 LEU A CA 1
ATOM 1912 C C . LEU A 1 249 ? -9.867 4.019 13.933 1.00 95.81 249 LEU A C 1
ATOM 1914 O O . LEU A 1 249 ? -9.641 3.441 14.997 1.00 95.81 249 LEU A O 1
ATOM 1918 N N . LYS A 1 250 ? -10.743 5.022 13.847 1.00 93.81 250 LYS A N 1
ATOM 1919 C CA . LYS A 1 250 ? -11.528 5.470 15.006 1.00 93.81 250 LYS A CA 1
ATOM 1920 C C . LYS A 1 250 ? -12.400 4.342 15.577 1.00 93.81 250 LYS A C 1
ATOM 1922 O O . LYS A 1 250 ? -12.591 4.263 16.787 1.00 93.81 250 LYS A O 1
ATOM 1927 N N . SER A 1 251 ? -12.902 3.456 14.716 1.00 93.19 251 SER A N 1
ATOM 1928 C CA . SER A 1 251 ? -13.702 2.284 15.093 1.00 93.19 251 SER A CA 1
ATOM 1929 C C . SER A 1 251 ? -12.916 1.245 15.894 1.00 93.19 251 SER A C 1
ATOM 1931 O O . SER A 1 251 ? -13.499 0.612 16.773 1.00 93.19 251 SER A O 1
ATOM 1933 N N . SER A 1 252 ? -11.609 1.119 15.645 1.00 94.69 252 SER A N 1
ATOM 1934 C CA . SER A 1 252 ? -10.709 0.169 16.316 1.00 94.69 252 SER A CA 1
ATOM 1935 C C . SER A 1 252 ? -10.344 0.589 17.740 1.00 94.69 252 SER A C 1
ATOM 1937 O O . SER A 1 252 ? -9.635 -0.134 18.438 1.00 94.69 252 SER A O 1
ATOM 1939 N N . LEU A 1 253 ? -10.811 1.756 18.184 1.00 93.06 253 LEU A N 1
ATOM 1940 C CA . LEU A 1 253 ? -10.476 2.336 19.474 1.00 93.06 253 LEU A CA 1
ATOM 1941 C C . LEU A 1 253 ? -11.715 2.488 20.355 1.00 93.06 253 LEU A C 1
ATOM 1943 O O . LEU A 1 253 ? -12.836 2.739 19.898 1.00 93.06 253 LEU A O 1
ATOM 1947 N N . SER A 1 254 ? -11.493 2.351 21.653 1.00 86.38 254 SER A N 1
ATOM 1948 C CA . SER A 1 254 ? -12.426 2.671 22.729 1.00 86.38 254 SER A CA 1
ATOM 1949 C C . SER A 1 254 ? -11.801 3.714 23.634 1.00 86.38 254 SER A C 1
ATOM 1951 O O . SER A 1 254 ? -10.630 3.617 23.998 1.00 86.38 254 SER A O 1
ATOM 1953 N N . SER A 1 255 ? -12.615 4.677 24.053 1.00 78.06 255 SER A N 1
ATOM 1954 C CA . SER A 1 255 ? -12.332 5.423 25.273 1.00 78.06 255 SER A CA 1
ATOM 1955 C C . SER A 1 255 ? -12.254 4.442 26.448 1.00 78.06 255 SER A C 1
ATOM 1957 O O . SER A 1 255 ? -12.978 3.438 26.443 1.00 78.06 255 SER A O 1
ATOM 1959 N N . PRO A 1 256 ? -11.396 4.711 27.443 1.00 69.75 256 PRO A N 1
ATOM 1960 C CA . PRO A 1 256 ? -11.319 3.857 28.612 1.00 69.75 256 PRO A CA 1
ATOM 1961 C C . PRO A 1 256 ? -12.691 3.889 29.267 1.00 69.75 256 PRO A C 1
ATOM 1963 O O . PRO A 1 256 ? -13.338 4.936 29.348 1.00 69.75 256 PRO A O 1
ATOM 1966 N N . SER A 1 257 ? -13.178 2.728 29.668 1.00 67.50 257 SER A N 1
ATOM 1967 C CA . SER A 1 257 ? -14.492 2.641 30.271 1.00 67.50 257 SER A CA 1
ATOM 1968 C C . SER A 1 257 ? -14.477 3.377 31.610 1.00 67.50 257 SER A C 1
ATOM 1970 O O . SER A 1 257 ? -13.826 2.941 32.560 1.00 67.50 257 SER A O 1
ATOM 1972 N N . THR A 1 258 ? -15.209 4.478 31.710 1.00 72.50 258 THR A N 1
ATOM 1973 C CA . THR A 1 258 ? -15.595 5.074 32.991 1.00 72.50 258 THR A CA 1
ATOM 1974 C C . THR A 1 258 ? -16.696 4.215 33.600 1.00 72.50 258 THR A C 1
ATOM 1976 O O . THR A 1 258 ? -17.857 4.608 33.645 1.00 72.50 258 THR A O 1
ATOM 1979 N N . LEU A 1 259 ? -16.353 2.983 33.979 1.00 86.62 259 LEU A N 1
ATOM 1980 C CA . LEU A 1 259 ? -17.264 2.152 34.749 1.00 86.62 259 LEU A CA 1
ATOM 1981 C C . LEU A 1 259 ? -17.361 2.741 36.144 1.00 86.62 259 LEU A C 1
ATOM 1983 O O . LEU A 1 259 ? -16.359 2.840 36.843 1.00 86.62 259 LEU A O 1
ATOM 1987 N N . GLU A 1 260 ? -18.568 3.114 36.546 1.00 90.50 260 GLU A N 1
ATOM 1988 C CA . GLU A 1 260 ? -18.837 3.562 37.905 1.00 90.50 260 GLU A CA 1
ATOM 1989 C C . GLU A 1 260 ? -19.321 2.389 38.757 1.00 90.50 260 GLU A C 1
ATOM 1991 O O . GLU A 1 260 ? -20.008 1.479 38.274 1.00 90.50 260 GLU A O 1
ATOM 1996 N N . LYS A 1 261 ? -19.007 2.417 40.053 1.00 94.69 261 LYS A N 1
ATOM 1997 C CA . LYS A 1 261 ? -19.559 1.465 41.019 1.00 94.69 261 LYS A CA 1
ATOM 1998 C C . LYS A 1 261 ? -21.090 1.501 40.976 1.00 94.69 261 LYS A C 1
ATOM 2000 O O . LYS A 1 261 ? -21.703 2.557 41.061 1.00 94.69 261 LYS A O 1
ATOM 2005 N N . GLY A 1 262 ? -21.705 0.331 40.857 1.00 95.81 262 GLY A N 1
ATOM 2006 C CA . GLY A 1 262 ? -23.148 0.152 40.705 1.00 95.81 262 GLY A CA 1
ATOM 2007 C C . GLY A 1 262 ? -23.630 0.058 39.255 1.00 95.81 262 GLY A C 1
ATOM 2008 O O . GLY A 1 262 ? -24.762 -0.381 39.042 1.00 95.81 262 GLY A O 1
ATOM 2009 N N . SER A 1 263 ? -22.790 0.388 38.269 1.00 96.12 263 SER A N 1
ATOM 2010 C CA . SER A 1 263 ? -23.149 0.304 36.848 1.00 96.12 263 SER A CA 1
ATOM 2011 C C . SER A 1 263 ? -23.462 -1.129 36.427 1.00 96.12 263 SER A C 1
ATOM 2013 O O . SER A 1 263 ? -22.835 -2.085 36.895 1.00 96.12 263 SER A O 1
ATOM 2015 N N . ILE A 1 264 ? -24.428 -1.277 35.521 1.00 97.00 264 ILE A N 1
ATOM 2016 C CA . ILE A 1 264 ? -24.770 -2.559 34.905 1.00 97.00 264 ILE A CA 1
ATOM 2017 C C . ILE A 1 264 ? -23.909 -2.753 33.658 1.00 97.00 264 ILE A C 1
ATOM 2019 O O . ILE A 1 264 ? -23.854 -1.879 32.797 1.00 97.00 264 ILE A O 1
ATOM 2023 N N . VAL A 1 265 ? -23.253 -3.904 33.558 1.00 96.88 265 VAL A N 1
ATOM 2024 C CA . VAL A 1 265 ? -22.295 -4.228 32.494 1.00 96.88 265 VAL A CA 1
ATOM 2025 C C . VAL A 1 265 ? -22.594 -5.582 31.862 1.00 96.88 265 VAL A C 1
ATOM 2027 O O . VAL A 1 265 ? -23.169 -6.469 32.496 1.00 96.88 265 VAL A O 1
ATOM 2030 N N . SER A 1 266 ? -22.170 -5.764 30.613 1.00 96.81 266 SER A N 1
ATOM 2031 C CA . SER A 1 266 ? -22.111 -7.070 29.962 1.00 96.81 266 SER A CA 1
ATOM 2032 C C . SER A 1 266 ? -20.785 -7.751 30.298 1.00 96.81 266 SER A C 1
ATOM 2034 O O . SER A 1 266 ? -19.707 -7.230 30.015 1.00 96.81 266 SER A O 1
ATOM 2036 N N . LEU A 1 267 ? -20.877 -8.921 30.920 1.00 96.19 267 LEU A N 1
ATOM 2037 C CA . LEU A 1 267 ? -19.759 -9.815 31.181 1.00 96.19 267 LEU A CA 1
ATOM 2038 C C . LEU A 1 267 ? -19.520 -10.677 29.944 1.00 96.19 267 LEU A C 1
ATOM 2040 O O . LEU A 1 267 ? -20.436 -11.368 29.496 1.00 96.19 267 LEU A O 1
ATOM 2044 N N . ILE A 1 268 ? -18.301 -10.648 29.413 1.00 95.00 268 ILE A N 1
ATOM 2045 C CA . ILE A 1 268 ? -17.910 -11.394 28.216 1.00 95.00 268 ILE A CA 1
ATOM 2046 C C . ILE A 1 268 ? -16.751 -12.324 28.569 1.00 95.00 268 ILE A C 1
ATOM 2048 O O . ILE A 1 268 ? -15.705 -11.882 29.044 1.00 95.00 268 ILE A O 1
ATOM 2052 N N . THR A 1 269 ? -16.906 -13.612 28.291 1.00 95.19 269 THR A N 1
ATOM 2053 C CA . THR A 1 269 ? -15.809 -14.585 28.350 1.00 95.19 269 THR A CA 1
ATOM 2054 C C . THR A 1 269 ? -15.883 -15.518 27.146 1.00 95.19 269 THR A C 1
ATOM 2056 O O . THR A 1 269 ? -16.930 -15.623 26.503 1.00 95.19 269 THR A O 1
ATOM 2059 N N . GLY A 1 270 ? -14.776 -16.159 26.785 1.00 88.56 270 GLY A N 1
ATOM 2060 C CA . GLY A 1 270 ? -14.753 -17.060 25.640 1.00 88.56 270 GLY A CA 1
ATOM 2061 C C . GLY A 1 270 ? -13.654 -18.105 25.735 1.00 88.56 270 GLY A C 1
ATOM 2062 O O . GLY A 1 270 ? -12.549 -17.808 26.185 1.00 88.56 270 GLY A O 1
ATOM 2063 N N . LEU A 1 271 ? -13.974 -19.318 25.284 1.00 87.00 271 LEU A N 1
ATOM 2064 C CA . LEU A 1 271 ? -13.033 -20.424 25.134 1.00 87.00 271 LEU A CA 1
ATOM 2065 C C . LEU A 1 271 ? -13.161 -20.975 23.709 1.00 87.00 271 LEU A C 1
ATOM 2067 O O . LEU A 1 271 ? -14.187 -21.545 23.332 1.00 87.00 271 LEU A O 1
ATOM 2071 N N . GLY A 1 272 ? -12.125 -20.771 22.895 1.00 88.50 272 GLY A N 1
ATOM 2072 C CA . GLY A 1 272 ? -12.163 -21.112 21.474 1.00 88.50 272 GLY A CA 1
ATOM 2073 C C . GLY A 1 272 ? -13.220 -20.297 20.720 1.00 88.50 272 GLY A C 1
ATOM 2074 O O . GLY A 1 272 ? -13.198 -19.071 20.749 1.00 88.50 272 GLY A O 1
ATOM 2075 N N . GLN A 1 273 ? -14.141 -20.983 20.037 1.00 90.00 273 GLN A N 1
ATOM 2076 C CA . GLN A 1 273 ? -15.219 -20.350 19.261 1.00 90.00 273 GLN A CA 1
ATOM 2077 C C . GLN A 1 273 ? -16.477 -20.040 20.084 1.00 90.00 273 GLN A C 1
ATOM 2079 O O . GLN A 1 273 ? -17.409 -19.421 19.573 1.00 90.00 273 GLN A O 1
ATOM 2084 N N . VAL A 1 274 ? -16.536 -20.470 21.346 1.00 91.25 274 VAL A N 1
ATOM 2085 C CA . VAL A 1 274 ? -17.709 -20.251 22.196 1.00 91.25 274 VAL A CA 1
ATOM 2086 C C . VAL A 1 274 ? -17.521 -18.961 22.983 1.00 91.25 274 VAL A C 1
ATOM 2088 O O . VAL A 1 274 ? -16.583 -18.844 23.771 1.00 91.25 274 VAL A O 1
ATOM 2091 N N . GLN A 1 275 ? -18.432 -18.006 22.788 1.00 93.38 275 GLN A N 1
ATOM 2092 C CA . GLN A 1 275 ? -18.515 -16.771 23.565 1.00 93.38 275 GLN A CA 1
ATOM 2093 C C . GLN A 1 275 ? -19.726 -16.835 24.500 1.00 93.38 275 GLN A C 1
ATOM 2095 O O . GLN A 1 275 ? -20.853 -17.045 24.054 1.00 93.38 275 GLN A O 1
ATOM 2100 N N . VAL A 1 276 ? -19.498 -16.618 25.793 1.00 94.12 276 VAL A N 1
ATOM 2101 C CA . VAL A 1 276 ? -20.553 -16.533 26.807 1.00 94.12 276 VAL A CA 1
ATOM 2102 C C . VAL A 1 276 ? -20.752 -15.069 27.181 1.00 94.12 276 VAL A C 1
ATOM 2104 O O . VAL A 1 276 ? -19.787 -14.343 27.437 1.00 94.12 276 VAL A O 1
ATOM 2107 N N . ARG A 1 277 ? -22.018 -14.639 27.210 1.00 97.00 277 ARG A N 1
ATOM 2108 C CA . ARG A 1 277 ? -22.433 -13.305 27.651 1.00 97.00 277 ARG A CA 1
ATOM 2109 C C . ARG A 1 277 ? -23.348 -13.421 28.862 1.00 97.00 277 ARG A C 1
ATOM 2111 O O . ARG A 1 277 ? -24.252 -14.250 28.872 1.00 97.00 277 ARG A O 1
ATOM 2118 N N . ALA A 1 278 ? -23.127 -12.568 29.852 1.00 97.19 278 ALA A N 1
ATOM 2119 C CA . ALA A 1 278 ? -24.011 -12.418 31.003 1.00 97.19 278 ALA A CA 1
ATOM 2120 C C . ALA A 1 278 ? -24.112 -10.944 31.414 1.00 97.19 278 ALA A C 1
ATOM 2122 O O . ALA A 1 278 ? -23.395 -10.094 30.883 1.00 97.19 278 ALA A O 1
ATOM 2123 N N . THR A 1 279 ? -24.989 -10.632 32.365 1.00 97.94 279 THR A N 1
ATOM 2124 C CA . THR A 1 279 ? -25.119 -9.280 32.919 1.00 97.94 279 THR A CA 1
ATOM 2125 C C . THR A 1 279 ? -24.575 -9.245 34.343 1.00 97.94 279 THR A C 1
ATOM 2127 O O . THR A 1 279 ? -24.822 -10.145 35.150 1.00 97.94 279 THR A O 1
ATOM 2130 N N . GLY A 1 280 ? -23.808 -8.207 34.654 1.00 97.69 280 GLY A N 1
ATOM 2131 C CA . GLY A 1 280 ? -23.204 -8.003 35.961 1.00 97.69 280 GLY A CA 1
ATOM 2132 C C . GLY A 1 280 ? -23.403 -6.584 36.476 1.00 97.69 280 GLY A C 1
ATOM 2133 O O . GLY A 1 280 ? -23.720 -5.675 35.711 1.00 97.69 280 GLY A O 1
ATOM 2134 N N . ARG A 1 281 ? -23.219 -6.393 37.781 1.00 98.06 281 ARG A N 1
ATOM 2135 C CA . ARG A 1 281 ? -23.179 -5.084 38.435 1.00 98.06 281 ARG A CA 1
ATOM 2136 C C . ARG A 1 281 ? -21.789 -4.836 38.997 1.00 98.06 281 ARG A C 1
ATOM 2138 O O . ARG A 1 281 ? -21.292 -5.652 39.770 1.00 98.06 281 ARG A O 1
ATOM 2145 N N . VAL A 1 282 ? -21.179 -3.712 38.639 1.00 97.50 282 VAL A N 1
ATOM 2146 C CA . VAL A 1 282 ? -19.861 -3.324 39.158 1.00 97.50 282 VAL A CA 1
ATOM 2147 C C . VAL A 1 282 ? -19.974 -3.087 40.666 1.00 97.50 282 VAL A C 1
ATOM 2149 O O . VAL A 1 282 ? -20.726 -2.221 41.110 1.00 97.50 282 VAL A O 1
ATOM 2152 N N . LYS A 1 283 ? -19.261 -3.874 41.467 1.00 97.81 283 LYS A N 1
ATOM 2153 C CA . LYS A 1 283 ? -19.197 -3.756 42.932 1.00 97.81 283 LYS A CA 1
ATOM 2154 C C . LYS A 1 283 ? -18.044 -2.866 43.361 1.00 97.81 283 LYS A C 1
ATOM 2156 O O . LYS A 1 283 ? -18.200 -2.094 44.308 1.00 97.81 283 LYS A O 1
ATOM 2161 N N . ASP A 1 284 ? -16.918 -2.971 42.665 1.00 96.25 284 ASP A N 1
ATOM 2162 C CA . ASP A 1 284 ? -15.741 -2.169 42.953 1.00 96.25 284 ASP A CA 1
ATOM 2163 C C . ASP A 1 284 ? -14.871 -1.947 41.718 1.00 96.25 284 ASP A C 1
ATOM 2165 O O . ASP A 1 284 ? -14.916 -2.726 40.759 1.00 96.25 284 ASP A O 1
ATOM 2169 N N . ILE A 1 285 ? -14.081 -0.878 41.765 1.00 91.81 285 ILE A N 1
ATOM 2170 C CA . ILE A 1 285 ? -13.092 -0.540 40.744 1.00 91.81 285 ILE A CA 1
ATOM 2171 C C . ILE A 1 285 ? -11.721 -0.801 41.355 1.00 91.81 285 ILE A C 1
ATOM 2173 O O . ILE A 1 285 ? -11.335 -0.171 42.336 1.00 91.81 285 ILE A O 1
ATOM 2177 N N . LEU A 1 286 ? -10.994 -1.742 40.772 1.00 89.31 286 LEU A N 1
ATOM 2178 C CA . LEU A 1 286 ? -9.702 -2.207 41.252 1.00 89.31 286 LEU A CA 1
ATOM 2179 C C . LEU A 1 286 ? -8.588 -1.665 40.340 1.00 89.31 286 LEU A C 1
ATOM 2181 O O . LEU A 1 286 ? -8.837 -1.225 39.214 1.00 89.31 286 LEU A O 1
ATOM 2185 N N . ASP A 1 287 ? -7.353 -1.643 40.842 1.00 84.25 287 ASP A N 1
ATOM 2186 C CA . ASP A 1 287 ? -6.141 -1.300 40.080 1.00 84.25 287 ASP A CA 1
ATOM 2187 C C . ASP A 1 287 ? -6.261 -0.029 39.214 1.00 84.25 287 ASP A C 1
ATOM 2189 O O . ASP A 1 287 ? -5.852 -0.010 38.049 1.00 84.25 287 ASP A O 1
ATOM 2193 N N . ASN A 1 288 ? -6.855 1.037 39.762 1.00 76.31 288 ASN A N 1
ATOM 2194 C CA . ASN A 1 288 ? -7.105 2.304 39.060 1.00 76.31 288 ASN A CA 1
ATOM 2195 C C . ASN A 1 288 ? -7.930 2.154 37.763 1.00 76.31 288 ASN A C 1
ATOM 2197 O O . ASN A 1 288 ? -7.693 2.866 36.786 1.00 76.31 288 ASN A O 1
ATOM 2201 N N . GLY A 1 289 ? -8.890 1.225 37.740 1.00 79.31 289 GLY A N 1
ATOM 2202 C CA . GLY A 1 289 ? -9.787 0.996 36.602 1.00 79.31 289 GLY A CA 1
ATOM 2203 C C . GLY A 1 289 ? -9.292 -0.042 35.600 1.00 79.31 289 GLY A C 1
ATOM 2204 O O . GLY A 1 289 ? -9.987 -0.318 34.624 1.00 79.31 289 GLY A O 1
ATOM 2205 N N . ASN A 1 290 ? -8.125 -0.650 35.832 1.00 82.25 290 ASN A N 1
ATOM 2206 C CA . ASN A 1 290 ? -7.644 -1.748 34.991 1.00 82.25 290 ASN A CA 1
ATOM 2207 C C . ASN A 1 290 ? -8.431 -3.045 35.224 1.00 82.25 290 ASN A C 1
ATOM 2209 O O . ASN A 1 290 ? -8.493 -3.899 34.338 1.00 82.25 290 ASN A O 1
ATOM 2213 N N . SER A 1 291 ? -9.025 -3.198 36.403 1.00 90.69 291 SER A N 1
ATOM 2214 C CA . SER A 1 291 ? -9.828 -4.349 36.785 1.00 90.69 291 SER A CA 1
ATOM 2215 C C . SER A 1 291 ? -11.076 -3.877 37.532 1.00 90.69 291 SER A C 1
ATOM 2217 O O . SER A 1 291 ? -11.107 -2.813 38.148 1.00 90.69 291 SER A O 1
ATOM 2219 N N . VAL A 1 292 ? -12.156 -4.639 37.434 1.00 94.62 292 VAL A N 1
ATOM 2220 C CA . VAL A 1 292 ? -13.409 -4.356 38.136 1.00 94.62 292 VAL A CA 1
ATOM 2221 C C . VAL A 1 292 ? -13.917 -5.630 38.780 1.00 94.62 292 VAL A C 1
ATOM 2223 O O . VAL A 1 292 ? -13.907 -6.697 38.160 1.00 94.62 292 VAL A O 1
ATOM 2226 N N . LEU A 1 293 ? -14.366 -5.513 40.026 1.00 96.50 293 LEU A N 1
ATOM 2227 C CA . LEU A 1 293 ? -15.107 -6.570 40.695 1.00 96.50 293 LEU A CA 1
ATOM 2228 C C . LEU A 1 293 ? -16.567 -6.437 40.278 1.00 96.50 293 LEU A C 1
ATOM 2230 O O . LEU A 1 293 ? -17.189 -5.399 40.509 1.00 96.50 293 LEU A O 1
ATOM 2234 N N . VAL A 1 294 ? -17.120 -7.471 39.658 1.00 97.19 294 VAL A N 1
ATOM 2235 C CA . VAL A 1 294 ? -18.487 -7.471 39.140 1.00 97.19 294 VAL A CA 1
ATOM 2236 C C . VAL A 1 294 ? -19.261 -8.633 39.741 1.00 97.19 294 VAL A C 1
ATOM 2238 O O . VAL A 1 294 ? -18.819 -9.776 39.702 1.00 97.19 294 VAL A O 1
ATOM 2241 N N . GLU A 1 295 ? -20.448 -8.355 40.266 1.00 97.94 295 GLU A N 1
ATOM 2242 C CA . GLU A 1 295 ? -21.394 -9.379 40.704 1.00 97.94 295 GLU A CA 1
ATOM 2243 C C . GLU A 1 295 ? -22.304 -9.751 39.535 1.00 97.94 295 GLU A C 1
ATOM 2245 O O . GLU A 1 295 ? -23.035 -8.907 39.011 1.00 97.94 295 GLU A O 1
ATOM 2250 N N . ASN A 1 296 ? -22.280 -11.011 39.114 1.00 98.06 296 ASN A N 1
ATOM 2251 C CA . ASN A 1 296 ? -23.227 -11.520 38.133 1.00 98.06 296 ASN A CA 1
ATOM 2252 C C . ASN A 1 296 ? -24.656 -11.464 38.707 1.00 98.06 296 ASN A C 1
ATOM 2254 O O . ASN A 1 296 ? -24.912 -11.948 39.811 1.00 98.06 296 ASN A O 1
ATOM 2258 N N . ILE A 1 297 ? -25.591 -10.874 37.960 1.00 98.19 297 ILE A N 1
ATOM 2259 C CA . ILE A 1 297 ? -26.931 -10.560 38.480 1.00 98.19 297 ILE A CA 1
ATOM 2260 C C . ILE A 1 297 ? -27.734 -11.828 38.787 1.00 98.19 297 ILE A C 1
ATOM 2262 O O . ILE A 1 297 ? -28.444 -11.850 39.797 1.00 98.19 297 ILE A O 1
ATOM 2266 N N . ASP A 1 298 ? -27.590 -12.868 37.967 1.00 97.06 298 ASP A N 1
ATOM 2267 C CA . ASP A 1 298 ? -28.383 -14.097 38.063 1.00 97.06 298 ASP A CA 1
ATOM 2268 C C . ASP A 1 298 ? -27.824 -15.048 39.124 1.00 97.06 298 ASP A C 1
ATOM 2270 O O . ASP A 1 298 ? -28.537 -15.506 40.012 1.00 97.06 298 ASP A O 1
ATOM 2274 N N . SER A 1 299 ? -26.518 -15.312 39.064 1.00 97.31 299 SER A N 1
ATOM 2275 C CA . SER A 1 299 ? -25.843 -16.274 39.942 1.00 97.31 299 SER A CA 1
ATOM 2276 C C . SER A 1 299 ? -25.390 -15.695 41.280 1.00 97.31 299 SER A C 1
ATOM 2278 O O . SER A 1 299 ? -25.007 -16.462 42.162 1.00 97.31 299 SER A O 1
ATOM 2280 N N . LYS A 1 300 ? -25.381 -14.362 41.425 1.00 97.50 300 LYS A N 1
ATOM 2281 C CA . LYS A 1 300 ? -24.832 -13.634 42.585 1.00 97.50 300 LYS A CA 1
ATOM 2282 C C . LYS A 1 300 ? -23.347 -13.896 42.863 1.00 97.50 300 LYS A C 1
ATOM 2284 O O . LYS A 1 300 ? -22.857 -13.552 43.933 1.00 97.50 300 LYS A O 1
ATOM 2289 N N . LYS A 1 301 ? -22.613 -14.496 41.920 1.00 97.12 301 LYS A N 1
ATOM 2290 C CA . LYS A 1 301 ? -21.166 -14.706 42.051 1.00 97.12 301 LYS A CA 1
ATOM 2291 C C . LYS A 1 301 ? -20.408 -13.428 41.727 1.00 97.12 301 LYS A C 1
ATOM 2293 O O . LYS A 1 301 ? -20.723 -12.753 40.747 1.00 97.12 301 LYS A O 1
ATOM 2298 N N . GLU A 1 302 ? -19.388 -13.139 42.522 1.00 97.62 302 GLU A N 1
ATOM 2299 C CA . GLU A 1 302 ? -18.453 -12.046 42.276 1.00 97.62 302 GLU A CA 1
ATOM 2300 C C . GLU A 1 302 ? -17.290 -12.532 41.419 1.00 97.62 302 GLU A C 1
ATOM 2302 O O . GLU A 1 302 ? -16.753 -13.621 41.631 1.00 97.62 302 GLU A O 1
ATOM 2307 N N . ILE A 1 303 ? -16.933 -11.737 40.415 1.00 96.56 303 ILE A N 1
ATOM 2308 C CA . ILE A 1 303 ? -15.907 -12.085 39.444 1.00 96.56 303 ILE A CA 1
ATOM 2309 C C . ILE A 1 303 ? -15.098 -10.839 39.102 1.00 96.56 303 ILE A C 1
ATOM 2311 O O . ILE A 1 303 ? -15.655 -9.757 38.921 1.00 96.56 303 ILE A O 1
ATOM 2315 N N . VAL A 1 304 ? -13.781 -10.993 39.001 1.00 96.50 304 VAL A N 1
ATOM 2316 C CA . VAL A 1 304 ? -12.888 -9.924 38.553 1.00 96.50 304 VAL A CA 1
ATOM 2317 C C . VAL A 1 304 ? -12.753 -9.989 37.034 1.00 96.50 304 VAL A C 1
ATOM 2319 O O . VAL A 1 304 ? -12.559 -11.060 36.457 1.00 96.50 304 VAL A O 1
ATOM 2322 N N . GLY A 1 305 ? -12.847 -8.841 36.371 1.00 94.38 305 GLY A N 1
ATOM 2323 C CA . GLY A 1 305 ? -12.628 -8.744 34.932 1.00 94.38 305 GLY A CA 1
ATOM 2324 C C . GLY A 1 305 ? -11.935 -7.451 34.527 1.00 94.38 305 GLY A C 1
ATOM 2325 O O . GLY A 1 305 ? -11.889 -6.493 35.295 1.00 94.38 305 GLY A O 1
ATOM 2326 N N . LYS A 1 306 ? -11.396 -7.423 33.307 1.00 91.56 306 LYS A N 1
ATOM 2327 C CA . LYS A 1 306 ? -10.809 -6.226 32.695 1.00 91.56 306 LYS A CA 1
ATOM 2328 C C . LYS A 1 306 ? -11.882 -5.498 31.889 1.00 91.56 306 LYS A C 1
ATOM 2330 O O . LYS A 1 306 ? -12.488 -6.118 31.009 1.00 91.56 306 LYS A O 1
ATOM 2335 N N . PRO A 1 307 ? -12.131 -4.207 32.134 1.00 90.19 307 PRO A N 1
ATOM 2336 C CA . PRO A 1 307 ? -13.026 -3.442 31.284 1.00 90.19 307 PRO A CA 1
ATOM 2337 C C . PRO A 1 307 ? -12.491 -3.350 29.850 1.00 90.19 307 PRO A C 1
ATOM 2339 O O . PRO A 1 307 ? -11.312 -3.070 29.633 1.00 90.19 307 PRO A O 1
ATOM 2342 N N . ILE A 1 308 ? -13.350 -3.608 28.865 1.00 87.44 308 ILE A N 1
ATOM 2343 C CA . ILE A 1 308 ? -12.999 -3.577 27.431 1.00 87.44 308 ILE A CA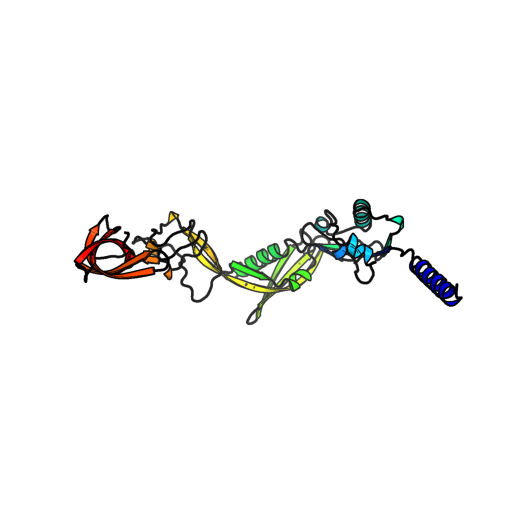 1
ATOM 2344 C C . ILE A 1 308 ? -13.864 -2.597 26.627 1.00 87.44 308 ILE A C 1
ATOM 2346 O O . ILE A 1 308 ? -13.651 -2.411 25.433 1.00 87.44 308 ILE A O 1
ATOM 2350 N N . GLY A 1 309 ? -14.830 -1.949 27.277 1.00 83.50 309 GLY A N 1
ATOM 2351 C CA . GLY A 1 309 ? -15.705 -0.950 26.678 1.00 83.50 309 GLY A CA 1
ATOM 2352 C C . GLY A 1 309 ? -16.578 -0.287 27.738 1.00 83.50 309 GLY A C 1
ATOM 2353 O O . GLY A 1 309 ? -16.600 -0.725 28.884 1.00 83.50 309 GLY A O 1
ATOM 2354 N N . ALA A 1 310 ? -17.315 0.760 27.359 1.00 84.56 310 ALA A N 1
ATOM 2355 C CA . ALA A 1 310 ? -18.070 1.599 28.297 1.00 84.56 310 ALA A CA 1
ATOM 2356 C C . ALA A 1 310 ? -18.991 0.815 29.248 1.00 84.56 310 ALA A C 1
ATOM 2358 O O . ALA A 1 310 ? -19.109 1.200 30.399 1.00 84.56 310 ALA A O 1
ATOM 2359 N N . ASN A 1 311 ? -19.584 -0.292 28.784 1.00 91.12 311 ASN A N 1
ATOM 2360 C CA . ASN A 1 311 ? -20.443 -1.178 29.577 1.00 91.12 311 ASN A CA 1
ATOM 2361 C C . ASN A 1 311 ? -20.051 -2.657 29.409 1.00 91.12 311 ASN A C 1
ATOM 2363 O O . ASN A 1 311 ? -20.902 -3.535 29.542 1.00 91.12 311 ASN A O 1
ATOM 2367 N N . GLU A 1 312 ? -18.799 -2.954 29.055 1.00 92.81 312 GLU A N 1
ATOM 2368 C CA . GLU A 1 312 ? -18.349 -4.322 28.768 1.00 92.81 312 GLU A CA 1
ATOM 2369 C C . GLU A 1 312 ? -17.115 -4.686 29.590 1.00 92.81 312 GLU A C 1
ATOM 2371 O O . GLU A 1 312 ? -16.125 -3.951 29.627 1.00 92.81 312 GLU A O 1
ATOM 2376 N N . VAL A 1 313 ? -17.164 -5.857 30.223 1.00 93.06 313 VAL A N 1
ATOM 2377 C CA . VAL A 1 313 ? -16.094 -6.384 31.073 1.00 93.06 313 VAL A CA 1
ATOM 2378 C C . VAL A 1 313 ? -15.720 -7.778 30.592 1.00 93.06 313 VAL A C 1
ATOM 2380 O O . VAL A 1 313 ? -16.562 -8.679 30.547 1.00 93.06 313 VAL A O 1
ATOM 2383 N N . ARG A 1 314 ? -14.444 -7.972 30.251 1.00 93.94 314 ARG A N 1
ATOM 2384 C CA . ARG A 1 314 ? -13.888 -9.283 29.917 1.00 93.94 314 ARG A CA 1
ATOM 2385 C C . ARG A 1 314 ? -13.493 -10.020 31.186 1.00 93.94 314 ARG A C 1
ATOM 2387 O O . ARG A 1 314 ? -12.681 -9.526 31.963 1.00 93.94 314 ARG A O 1
ATOM 2394 N N . VAL A 1 315 ? -14.041 -11.211 31.367 1.00 94.25 315 VAL A N 1
ATOM 2395 C CA . VAL A 1 315 ? -13.793 -12.055 32.537 1.00 94.25 315 VAL A CA 1
ATOM 2396 C C . VAL A 1 315 ? -12.789 -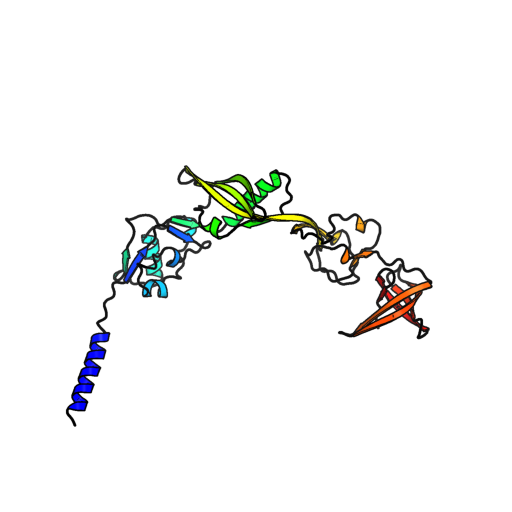13.148 32.180 1.00 94.25 315 VAL A C 1
ATOM 2398 O O . VAL A 1 315 ? -12.982 -13.861 31.189 1.00 94.25 315 VAL A O 1
ATOM 2401 N N . TYR A 1 316 ? -11.742 -13.278 32.995 1.00 84.00 316 TYR A N 1
ATOM 2402 C CA . TYR A 1 316 ? -10.734 -14.333 32.883 1.00 84.00 316 TYR A CA 1
ATOM 2403 C C . TYR A 1 316 ? -11.034 -15.416 33.924 1.00 84.00 316 TYR A C 1
ATOM 2405 O O . TYR A 1 316 ? -11.296 -15.090 35.081 1.00 84.00 316 TYR A O 1
ATOM 2413 N N . TYR A 1 317 ? -11.049 -16.673 33.484 1.00 67.56 317 TYR A N 1
ATOM 2414 C CA . TYR A 1 317 ? -11.157 -17.860 34.336 1.00 67.56 317 TYR A CA 1
ATOM 2415 C C . TYR A 1 317 ? -9.775 -18.451 34.594 1.00 67.56 317 TYR A C 1
ATOM 2417 O O . TYR A 1 317 ? -8.934 -18.359 33.669 1.00 67.56 317 TYR A O 1
#

Sequence (317 aa):
MSSRKMIQFVLMISCIVWCSLASANDSYMALKTAGAASGDNLLLKDILDLENTSADIIRNFGQISINNAARNGIINPSQILVTLARAGMDLSQLKLLTPADAPIHVIQSLGLESKLKEKILAYLNAKNNQYYDLVINAEDISKIPYNQGDEITVNGMQEDNNKTNFNVSILNQLQNQNSRFILSAKPVKGKSVLTSKKTFLPGDELSRDDIEITNKPFVAGIDYLSDTSFLSNSKVIVKEMIEKGSPILKSSLSSPSTLEKGSIVSLITGLGQVQVRATGRVKDILDNGNSVLVENIDSKKEIVGKPIGANEVRVYY

Solvent-accessible surface area (backbone atoms only — not comparable to full-atom values): 17646 Å² total; per-residue (Å²): 132,64,72,68,63,55,54,55,52,54,53,52,51,50,54,59,60,60,66,75,66,71,58,92,66,71,39,35,43,22,47,40,67,50,24,62,15,72,40,64,41,21,38,45,50,47,31,40,32,74,91,61,28,38,67,67,53,52,72,76,46,20,80,42,65,41,78,65,32,22,80,63,34,48,38,52,69,67,59,52,53,55,52,42,45,74,72,68,48,67,63,92,55,49,47,75,44,65,69,76,93,53,60,24,36,26,31,32,55,59,60,48,61,58,52,49,45,53,49,49,48,51,56,45,42,75,70,75,41,62,62,65,49,65,50,65,47,66,74,48,55,73,74,54,85,39,57,98,80,46,48,77,44,74,80,48,78,48,83,49,101,85,40,35,36,32,38,35,36,40,38,36,72,91,74,74,43,79,48,78,47,72,36,51,27,42,77,35,46,30,38,65,25,32,20,28,74,47,68,42,50,60,67,36,78,64,55,77,87,48,43,45,81,42,76,40,83,61,61,91,94,60,62,65,34,64,70,69,72,79,58,76,87,46,65,31,26,26,61,44,74,40,54,56,69,37,75,45,41,57,84,41,45,32,67,57,44,80,68,49,71,65,40,72,30,39,35,38,37,70,64,89,92,48,73,50,77,49,54,23,30,29,70,40,74,35,80,94,58,59,28,31,36,25,30,30,68,87,80,65,48,76,44,60,20,36,61,68,28,67,48,31,29,39,47,74,133

Foldseek 3Di:
DDPVVVVVVVVVVVVVVVVVVPDVPLFEWEFALEFEADPQWDFQLRGTPPVGGDPCCCVQRRRQTQGNCQQVQWAFPVSVVVSCVVSVDDCVSYHYHYDPRHTYGYAYLPCVVVVCFVQVVVVCVVVVAQFDTKAWDPVQSVVDRDHVPWDKHWDDWDDDPFWIKTWIWTQDPVVRDIDIGIIIMGTFHWDFAKFFQAKDAQFDWDDPVRIDTDIDGDDPPFATHRDCPVVPPFGKTFHHIGHGGHTDGPVRIAGQAPQDQQDKAWEWEDDPPDIDIFIWGFHDQPPPQQKTFTQGPPPRDTFIFGDRHNRYTYGDD